Protein AF-0000000083108235 (afdb_homodimer)

Radius of gyration: 21.67 Å; Cα contacts (8 Å, |Δi|>4): 220; chains: 2; bounding box: 32×70×70 Å

Foldseek 3Di:
DCCLVDLLVVLLVLLAQLVCLVPVVLVVDDDPSNVVSPVSSVVSVVVSVVSLVVLVVQLQVLQVVLVHRDPVRLVVCVVVCVCPPVVVSNVSNVSSVVSNVSNVPNHHDPPPPPPPD/DCCLVDLLVVLLVLLAQLVCLVPVVLVVDDDPSNVVSPVSSVVSVVVSVVSLVVLVVQLQVLQVVLVHRDPVRLVVCVVVCVCPPVVVSNVSNVSSVVSNVSNPPNHHDPPPPPPPD

Sequence (234 aa):
MISAYGRPLAAELVAAVAEFLETDVRAATEGQVNFHARVAANALRIVERELLDESEEESRAALAGLGVADEEQLAAAIRAGDMDGRAAEVTACLRALVRRRLAVAHPGYDTPDYRTEMISAYGRPLAAELVAAVAEFLETDVRAATEGQVNFHARVAANALRIVERELLDESEEESRAALAGLGVADEEQLAAAIRAGDMDGRAAEVTACLRALVRRRLAVAHPGYDTPDYRTE

InterPro domains:
  IPR046252 Domain of unknown function DUF6285 [PF19802] (28-109)

Organism: NCBI:txid185642

pLDDT: mean 84.55, std 20.26, range [24.84, 98.69]

Secondary structure (DSSP, 8-state):
-GGGS-HHHHHHHHHHHHHHIIIIIHHH--HHHHHHHHHHHHHHHHHHHHHHHHHHHHHHHHHHHTT-SSHHHHHHHHHHTTTTT-HHHHHHHHHHHHHHHHHHH--S---------/-GGGS-HHHHHHHHHHHHHHIIIIIHHH--HHHHHHHHHHHHHHHHHHHHHHHHHHHHHHHHHHHTT-SSHHHHHHHHHHTTTTT-HHHHHHHHHHHHHHHHHHH--S---------

Solvent-accessible surface area (backbone atoms only — not comparable to full-atom values): 12568 Å² total; per-residue (Å²): 126,76,76,60,85,39,72,31,55,43,33,34,53,36,27,50,42,22,49,42,26,64,43,61,47,36,74,57,40,62,70,68,63,25,54,50,28,51,53,43,21,53,52,32,50,49,41,26,51,50,51,48,50,51,34,48,50,4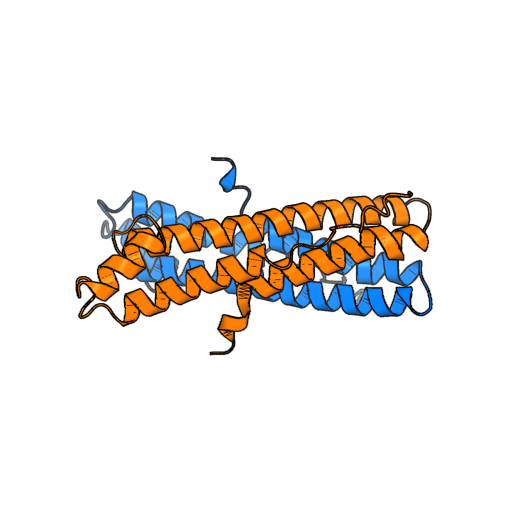9,28,51,50,37,35,48,74,72,73,30,89,45,72,68,50,44,53,50,34,52,73,70,48,74,47,68,93,38,59,71,60,50,51,52,29,51,52,34,44,50,40,30,51,52,37,64,70,51,62,66,66,91,69,76,76,75,74,78,122,126,79,70,70,80,38,69,35,52,41,35,36,52,36,28,51,40,22,50,41,26,64,43,61,46,35,75,57,40,61,68,68,64,25,52,50,29,50,53,43,20,51,53,32,50,50,41,27,52,49,50,47,51,49,34,48,50,49,28,51,50,37,35,47,74,72,74,30,89,45,71,67,50,44,53,50,34,51,73,71,49,72,46,67,92,38,59,70,60,51,51,52,29,52,50,33,44,50,42,31,52,53,36,61,70,52,63,68,65,89,69,76,76,76,72,76,121

Structure (mmCIF, N/CA/C/O backbone):
data_AF-0000000083108235-model_v1
#
loop_
_entity.id
_entity.type
_entity.pdbx_description
1 polymer 'Uncharacterized protein'
#
loop_
_atom_site.group_PDB
_atom_site.id
_atom_site.type_symbol
_atom_site.label_atom_id
_atom_site.label_alt_id
_atom_site.label_comp_id
_atom_site.label_asym_id
_atom_site.label_entity_id
_atom_site.label_seq_id
_atom_site.pdbx_PDB_ins_code
_atom_site.Cartn_x
_atom_site.Cartn_y
_atom_site.Cartn_z
_atom_site.occupancy
_atom_site.B_iso_or_equiv
_atom_site.auth_seq_id
_atom_site.auth_comp_id
_atom_site.auth_asym_id
_atom_site.auth_atom_id
_atom_site.pdbx_PDB_model_num
ATOM 1 N N . MET A 1 1 ? -15.867 8.414 -3.35 1 30.39 1 MET A N 1
ATOM 2 C CA . MET A 1 1 ? -16.375 7.832 -2.113 1 30.39 1 MET A CA 1
ATOM 3 C C . MET A 1 1 ? -15.883 6.402 -1.939 1 30.39 1 MET A C 1
ATOM 5 O O . MET A 1 1 ? -15.875 5.871 -0.827 1 30.39 1 MET A O 1
ATOM 9 N N . ILE A 1 2 ? -15.758 5.652 -3.043 1 37.66 2 ILE A N 1
ATOM 10 C CA . ILE A 1 2 ? -15.367 4.25 -3.062 1 37.66 2 ILE A CA 1
ATOM 11 C C . ILE A 1 2 ? -13.906 4.113 -2.658 1 37.66 2 ILE A C 1
ATOM 13 O O . ILE A 1 2 ? -13.297 3.059 -2.846 1 37.66 2 ILE A O 1
ATOM 17 N N . SER A 1 3 ? -13.328 5.215 -2.635 1 41.44 3 SER A N 1
ATOM 18 C CA . SER A 1 3 ? -11.914 5.309 -2.281 1 41.44 3 SER A CA 1
ATOM 19 C C . SER A 1 3 ? -11.602 4.496 -1.027 1 41.44 3 SER A C 1
ATOM 21 O O . SER A 1 3 ? -10.438 4.312 -0.674 1 41.44 3 SER A O 1
ATOM 23 N N . ALA A 1 4 ? -12.719 4.23 -0.327 1 38.59 4 ALA A N 1
ATOM 24 C CA . ALA A 1 4 ? -12.656 3.654 1.014 1 38.59 4 ALA A CA 1
ATOM 25 C C . ALA A 1 4 ? -12.172 2.207 0.964 1 38.59 4 A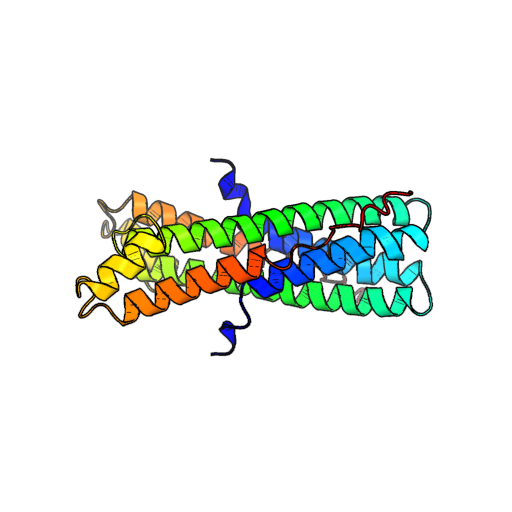LA A C 1
ATOM 27 O O . ALA A 1 4 ? -12.07 1.545 2 1 38.59 4 ALA A O 1
ATOM 28 N N . TYR A 1 5 ? -12.539 1.478 -0.049 1 47.94 5 TYR A N 1
ATOM 29 C CA . TYR A 1 5 ? -12.297 0.04 0.003 1 47.94 5 TYR A CA 1
ATOM 30 C C . TYR A 1 5 ? -10.805 -0.257 0.121 1 47.94 5 TYR A C 1
ATOM 32 O O . TYR A 1 5 ? -10.078 -0.229 -0.876 1 47.94 5 TYR A O 1
ATOM 40 N N . GLY A 1 6 ? -10.055 0.334 1.137 1 51.28 6 GLY A N 1
ATOM 41 C CA . GLY A 1 6 ? -8.953 0.872 1.915 1 51.28 6 GLY A CA 1
ATOM 42 C C . GLY A 1 6 ? -7.785 -0.092 2.047 1 51.28 6 GLY A C 1
ATOM 43 O O . GLY A 1 6 ? -7.84 -1.211 1.533 1 51.28 6 GLY A O 1
ATOM 44 N N . ARG A 1 7 ? -6.719 0.3 2.627 1 62.25 7 ARG A N 1
ATOM 45 C CA . ARG A 1 7 ? -5.41 -0.244 2.979 1 62.25 7 ARG A CA 1
ATOM 46 C C . ARG A 1 7 ? -5.543 -1.618 3.627 1 62.25 7 ARG A C 1
ATOM 48 O O . ARG A 1 7 ? -4.773 -2.531 3.322 1 62.25 7 ARG A O 1
ATOM 55 N N . PRO A 1 8 ? -6.59 -1.83 4.328 1 60.31 8 PRO A N 1
ATOM 56 C CA . PRO A 1 8 ? -6.691 -3.148 4.961 1 60.31 8 PRO A CA 1
ATOM 57 C C . PRO A 1 8 ? -6.965 -4.266 3.955 1 60.31 8 PRO A C 1
ATOM 59 O O . PRO A 1 8 ? -6.418 -5.363 4.086 1 60.31 8 PRO A O 1
ATOM 62 N N . LEU A 1 9 ? -7.617 -3.889 2.861 1 79.69 9 LEU A N 1
ATOM 63 C CA . LEU A 1 9 ? -7.949 -4.902 1.867 1 79.69 9 LEU A CA 1
ATOM 64 C C . LEU A 1 9 ? -6.73 -5.254 1.021 1 79.69 9 LEU A C 1
ATOM 66 O O . LEU A 1 9 ? -6.523 -6.422 0.683 1 79.69 9 LEU A O 1
ATOM 70 N N . ALA A 1 10 ? -5.906 -4.316 0.968 1 89.44 10 ALA A N 1
ATOM 71 C CA . ALA A 1 10 ? -4.723 -4.555 0.147 1 89.44 10 ALA A CA 1
ATOM 72 C C . ALA A 1 10 ? -3.783 -5.555 0.819 1 89.44 10 ALA A C 1
ATOM 74 O O . ALA A 1 10 ? -3.322 -6.504 0.185 1 89.44 10 ALA A O 1
ATOM 75 N N . ALA A 1 11 ? -3.547 -5.406 2.119 1 89.81 11 ALA A N 1
ATOM 76 C CA . ALA A 1 11 ? -2.668 -6.316 2.85 1 89.81 11 ALA A CA 1
ATOM 77 C C . ALA A 1 11 ? -3.236 -7.734 2.865 1 89.81 11 ALA A C 1
ATOM 79 O O . ALA A 1 11 ? -2.496 -8.711 2.723 1 89.81 11 ALA A O 1
ATOM 80 N N . GLU A 1 12 ? -4.5 -7.789 2.961 1 90.31 12 GLU A N 1
ATOM 81 C CA . GLU A 1 12 ? -5.168 -9.086 2.982 1 90.31 12 GLU A CA 1
ATOM 82 C C . GLU A 1 12 ? -5.047 -9.797 1.636 1 90.31 12 GLU A C 1
ATOM 84 O O . GLU A 1 12 ? -4.777 -10.992 1.581 1 90.31 12 GLU A O 1
ATOM 89 N N . LEU A 1 13 ? -5.266 -9.055 0.617 1 94.25 13 LEU A N 1
ATOM 90 C CA . LEU A 1 13 ? -5.168 -9.617 -0.725 1 94.25 13 LEU A CA 1
ATOM 91 C C . LEU A 1 13 ? -3.744 -10.078 -1.021 1 94.25 13 LEU A C 1
ATOM 93 O O . LEU A 1 13 ? -3.539 -11.164 -1.571 1 94.25 13 LEU A O 1
ATOM 97 N N . VAL A 1 14 ? -2.807 -9.281 -0.574 1 96.19 14 VAL A N 1
ATOM 98 C CA . VAL A 1 14 ? -1.399 -9.609 -0.778 1 96.19 14 VAL A CA 1
ATOM 99 C C . VAL A 1 14 ? -1.046 -10.875 -0.004 1 96.19 14 VAL A C 1
ATOM 101 O O . VAL A 1 14 ? -0.389 -11.773 -0.537 1 96.19 14 VAL A O 1
ATOM 104 N N . ALA A 1 15 ? -1.543 -10.969 1.171 1 94.38 15 ALA A N 1
ATOM 105 C CA . ALA A 1 15 ? -1.287 -12.141 2.006 1 94.38 15 ALA A CA 1
ATOM 106 C C . ALA A 1 15 ? -1.896 -13.398 1.389 1 94.38 15 ALA A C 1
ATOM 108 O O . ALA A 1 15 ? -1.27 -14.461 1.38 1 94.38 15 ALA A O 1
ATOM 109 N N . ALA A 1 16 ? -3.045 -13.234 0.896 1 96.19 16 ALA A N 1
ATOM 110 C CA . ALA A 1 16 ? -3.729 -14.367 0.271 1 96.19 16 ALA A CA 1
ATOM 111 C C . ALA A 1 16 ? -2.957 -14.867 -0.946 1 96.19 16 ALA A C 1
ATOM 113 O O . ALA A 1 16 ? -2.809 -16.078 -1.141 1 96.19 16 ALA A O 1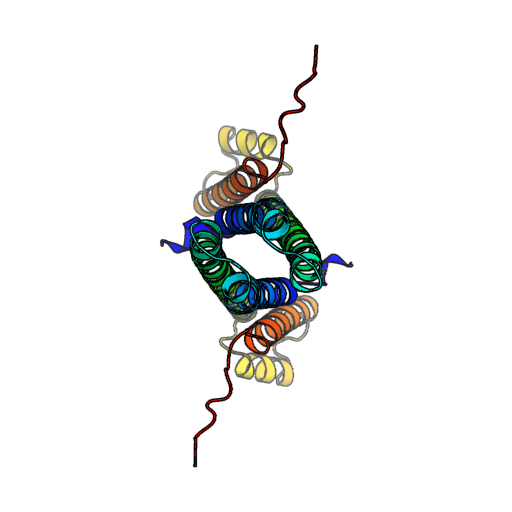
ATOM 114 N N . VAL A 1 17 ? -2.424 -13.992 -1.73 1 98.19 17 VAL A N 1
ATOM 115 C CA . VAL A 1 17 ? -1.684 -14.383 -2.926 1 98.19 17 VAL A CA 1
ATOM 116 C C . VAL A 1 17 ? -0.343 -14.992 -2.529 1 98.19 17 VAL A C 1
ATOM 118 O O . VAL A 1 17 ? 0.111 -15.961 -3.146 1 98.19 17 VAL A O 1
ATOM 121 N N . ALA A 1 18 ? 0.256 -14.438 -1.504 1 97.62 18 ALA A N 1
ATOM 122 C CA . ALA A 1 18 ? 1.497 -15.031 -1.013 1 97.62 18 ALA A CA 1
ATOM 123 C C . ALA A 1 18 ? 1.28 -16.484 -0.58 1 97.62 18 ALA A C 1
ATOM 125 O O . ALA A 1 18 ? 2.068 -17.359 -0.926 1 97.62 18 ALA A O 1
ATOM 126 N N . GLU A 1 19 ? 0.203 -16.719 0.083 1 97.44 19 GLU A N 1
ATOM 127 C CA . GLU A 1 19 ? -0.123 -18.062 0.529 1 97.44 19 GLU A CA 1
ATOM 128 C C . GLU A 1 19 ? -0.376 -19 -0.656 1 97.44 19 GLU A C 1
ATOM 130 O O . GLU A 1 19 ? 0.096 -20.125 -0.672 1 97.44 19 GLU A O 1
ATOM 135 N N . PHE A 1 20 ? -1.082 -18.5 -1.631 1 98.5 20 PHE A N 1
ATOM 136 C CA . PHE A 1 20 ? -1.354 -19.25 -2.85 1 98.5 20 PHE A CA 1
ATOM 137 C C . PHE A 1 20 ? -0.056 -19.656 -3.539 1 98.5 20 PHE A C 1
ATOM 139 O O . PHE A 1 20 ? 0.087 -20.781 -3.992 1 98.5 20 PHE A O 1
ATOM 146 N N . LEU A 1 21 ? 0.901 -18.75 -3.6 1 98.69 21 LEU A N 1
ATOM 147 C CA . LEU A 1 21 ? 2.197 -19.016 -4.211 1 98.69 21 LEU A CA 1
ATOM 148 C C . LEU A 1 21 ? 2.973 -20.047 -3.408 1 98.69 21 LEU A C 1
ATOM 150 O O . LEU A 1 21 ? 3.562 -20.969 -3.979 1 98.69 21 LEU A O 1
ATOM 154 N N . GLU A 1 22 ? 2.854 -19.969 -2.1 1 97.88 22 GLU A N 1
ATOM 155 C CA . GLU A 1 22 ? 3.627 -20.812 -1.192 1 97.88 22 GLU A CA 1
ATOM 156 C C . GLU A 1 22 ? 3.086 -22.25 -1.169 1 97.88 22 GLU A C 1
ATOM 158 O O . GLU A 1 22 ? 3.826 -23.188 -0.891 1 97.88 22 GLU A O 1
ATOM 163 N N . THR A 1 23 ? 1.824 -22.344 -1.437 1 97.56 23 THR A N 1
ATOM 164 C CA . THR A 1 23 ? 1.188 -23.641 -1.281 1 97.56 23 THR A CA 1
ATOM 165 C C . THR A 1 23 ? 0.802 -24.219 -2.639 1 97.56 23 THR A C 1
ATOM 167 O O . THR A 1 23 ? 1.607 -24.891 -3.285 1 97.56 23 THR A O 1
ATOM 170 N N . ASP A 1 24 ? -0.198 -23.672 -3.283 1 97.94 24 ASP A N 1
ATOM 171 C CA . ASP A 1 24 ? -0.793 -24.25 -4.477 1 97.94 24 ASP A CA 1
ATOM 172 C C . ASP A 1 24 ? 0.171 -24.188 -5.66 1 97.94 24 ASP A C 1
ATOM 174 O O . ASP A 1 24 ? 0.346 -25.172 -6.379 1 97.94 24 ASP A O 1
ATOM 178 N N . VAL A 1 25 ? 0.831 -23.078 -5.863 1 98.44 25 VAL A N 1
ATOM 179 C CA . VAL A 1 25 ? 1.701 -22.922 -7.023 1 98.44 25 VAL A CA 1
ATOM 180 C C . VAL A 1 25 ? 2.959 -23.766 -6.848 1 98.44 25 VAL A C 1
ATOM 182 O O . VAL A 1 25 ? 3.389 -24.453 -7.773 1 98.44 25 VAL A O 1
ATOM 185 N N . ARG A 1 26 ? 3.51 -23.672 -5.645 1 97.94 26 ARG A N 1
ATOM 186 C CA . ARG A 1 26 ? 4.734 -24.438 -5.43 1 97.94 26 ARG A CA 1
ATOM 187 C C . ARG A 1 26 ? 4.465 -25.938 -5.52 1 97.94 26 ARG A C 1
ATOM 189 O O . ARG A 1 26 ? 5.305 -26.703 -6.008 1 97.94 26 ARG A O 1
ATOM 196 N N . ALA A 1 27 ? 3.293 -26.422 -5.094 1 98 27 ALA A N 1
ATOM 197 C CA . ALA A 1 27 ? 2.926 -27.828 -5.188 1 98 27 ALA A CA 1
ATOM 198 C C . ALA A 1 27 ? 2.727 -28.25 -6.641 1 98 27 ALA A C 1
ATOM 200 O O . ALA A 1 27 ? 2.945 -29.406 -6.996 1 98 27 ALA A O 1
ATOM 201 N N . ALA A 1 28 ? 2.432 -27.312 -7.484 1 97.81 28 ALA A N 1
ATOM 202 C CA . ALA A 1 28 ? 2.021 -27.625 -8.852 1 97.81 28 ALA A CA 1
ATOM 203 C C . ALA A 1 28 ? 3.15 -27.344 -9.844 1 97.81 28 ALA A C 1
ATOM 205 O O . ALA A 1 28 ? 2.975 -27.5 -11.055 1 97.81 28 ALA A O 1
ATOM 206 N N . THR A 1 29 ? 4.258 -26.891 -9.391 1 97.75 29 THR A N 1
ATOM 207 C CA . THR A 1 29 ? 5.34 -26.516 -10.297 1 97.75 29 THR A CA 1
ATOM 208 C C . THR A 1 29 ? 6.668 -27.109 -9.828 1 97.75 29 THR A C 1
ATOM 210 O O . THR A 1 29 ? 6.77 -27.609 -8.703 1 97.75 29 THR A O 1
ATOM 213 N N . GLU A 1 30 ? 7.66 -27.172 -10.742 1 96.56 30 GLU A N 1
ATOM 214 C CA . GLU A 1 30 ? 9.023 -27.609 -10.445 1 96.56 30 GLU A CA 1
ATOM 215 C C . GLU A 1 30 ? 10.055 -26.703 -11.102 1 96.56 30 GLU A C 1
ATOM 217 O O . GLU A 1 30 ? 9.695 -25.781 -11.844 1 96.56 30 GLU A O 1
ATOM 222 N N . GLY A 1 31 ? 11.344 -26.875 -10.719 1 97.06 31 GLY A N 1
ATOM 223 C CA . GLY A 1 31 ? 12.422 -26.156 -11.383 1 97.06 31 GLY A CA 1
ATOM 224 C C . GLY A 1 31 ? 12.367 -24.656 -11.156 1 97.06 31 GLY A C 1
ATOM 225 O O . GLY A 1 31 ? 12.148 -24.188 -10.039 1 97.06 31 GLY A O 1
ATOM 226 N N . GLN A 1 32 ? 12.633 -23.938 -12.211 1 97.12 32 GLN A N 1
ATOM 227 C CA . GLN A 1 32 ? 12.805 -22.484 -12.141 1 97.12 32 GLN A CA 1
ATOM 228 C C . GLN A 1 32 ? 11.508 -21.797 -11.703 1 97.12 32 GLN A C 1
ATOM 230 O O . GLN A 1 32 ? 11.531 -20.859 -10.914 1 97.12 32 GLN A O 1
ATOM 235 N N . VAL A 1 33 ? 10.422 -22.281 -12.242 1 97.88 33 VAL A N 1
ATOM 236 C CA . VAL A 1 33 ? 9.141 -21.656 -11.922 1 97.88 33 VAL A CA 1
ATOM 237 C C . VAL A 1 33 ? 8.836 -21.844 -10.438 1 97.88 33 VAL A C 1
ATOM 239 O O . VAL A 1 33 ? 8.32 -20.922 -9.781 1 97.88 33 VAL A O 1
ATOM 242 N N . ASN A 1 34 ? 9.18 -22.969 -9.883 1 98.12 34 ASN A N 1
ATOM 243 C CA . ASN A 1 34 ? 8.977 -23.25 -8.461 1 98.12 34 ASN A CA 1
ATOM 244 C C . ASN A 1 34 ? 9.828 -22.328 -7.586 1 98.12 34 ASN A C 1
ATOM 246 O O . ASN A 1 34 ? 9.344 -21.797 -6.586 1 98.12 34 ASN A O 1
ATOM 250 N N . PHE A 1 35 ? 11.086 -22.172 -8.039 1 98 35 PHE A N 1
ATOM 251 C CA . PHE A 1 35 ? 11.977 -21.281 -7.316 1 98 35 PHE A CA 1
ATOM 252 C C . PHE A 1 35 ? 11.453 -19.844 -7.348 1 98 35 PHE A C 1
ATOM 254 O O . PHE A 1 35 ? 11.422 -19.172 -6.316 1 98 35 PHE A O 1
ATOM 261 N N . HIS A 1 36 ? 11.016 -19.359 -8.547 1 98.12 36 HIS A N 1
ATOM 262 C CA . HIS A 1 36 ? 10.516 -18 -8.688 1 98.12 36 HIS A CA 1
ATOM 263 C C . HIS A 1 36 ? 9.234 -17.797 -7.887 1 98.12 36 HIS A C 1
ATOM 265 O O . HIS A 1 36 ? 8.977 -16.688 -7.391 1 98.12 36 HIS A O 1
ATOM 271 N N . ALA A 1 37 ? 8.438 -18.844 -7.68 1 98.44 37 ALA A N 1
ATOM 272 C CA . ALA A 1 37 ? 7.238 -18.75 -6.848 1 98.44 37 ALA A CA 1
ATOM 273 C C . ALA A 1 37 ? 7.598 -18.422 -5.398 1 98.44 37 ALA A C 1
ATOM 275 O O . ALA A 1 37 ? 6.914 -17.641 -4.746 1 98.44 37 ALA A O 1
ATOM 276 N N . ARG A 1 38 ? 8.68 -19.047 -4.938 1 97.69 38 ARG A N 1
ATOM 277 C CA . ARG A 1 38 ? 9.148 -18.75 -3.586 1 97.69 38 ARG A CA 1
ATOM 278 C C . ARG A 1 38 ? 9.617 -17.312 -3.461 1 97.69 38 ARG A C 1
ATOM 280 O O . ARG A 1 38 ? 9.297 -16.625 -2.482 1 97.69 38 ARG A O 1
ATOM 287 N N . VAL A 1 39 ? 10.359 -16.859 -4.391 1 98.19 39 VAL A N 1
ATOM 288 C CA . VAL A 1 39 ? 10.852 -15.484 -4.398 1 98.19 39 VAL A CA 1
ATOM 289 C C . VAL A 1 39 ? 9.68 -14.5 -4.43 1 98.19 39 VAL A C 1
ATOM 291 O O . VAL A 1 39 ? 9.664 -13.523 -3.684 1 98.19 39 VAL A O 1
ATOM 294 N N . ALA A 1 40 ? 8.695 -14.828 -5.277 1 98.5 40 ALA A N 1
ATOM 295 C CA . ALA A 1 40 ? 7.512 -13.984 -5.418 1 98.5 40 ALA A CA 1
ATOM 296 C C . ALA A 1 40 ? 6.727 -13.922 -4.113 1 98.5 40 ALA A C 1
ATOM 298 O O . ALA A 1 40 ? 6.293 -12.852 -3.689 1 98.5 40 ALA A O 1
ATOM 299 N N . ALA A 1 41 ? 6.574 -15.047 -3.479 1 98.06 41 ALA A N 1
ATOM 300 C CA . ALA A 1 41 ? 5.871 -15.094 -2.199 1 98.06 41 ALA A CA 1
ATOM 301 C C . ALA A 1 41 ? 6.582 -14.242 -1.152 1 98.06 41 ALA A C 1
ATOM 303 O O . ALA A 1 41 ? 5.945 -13.492 -0.414 1 98.06 41 ALA A O 1
ATOM 304 N N . ASN A 1 42 ? 7.898 -14.367 -1.152 1 97.38 42 ASN A N 1
ATOM 305 C CA . ASN A 1 42 ? 8.688 -13.586 -0.206 1 97.38 42 ASN A CA 1
ATOM 306 C C . ASN A 1 42 ? 8.555 -12.094 -0.456 1 97.38 42 ASN A C 1
ATOM 308 O O . ASN A 1 42 ? 8.445 -11.305 0.489 1 97.38 42 ASN A O 1
ATOM 312 N N . ALA A 1 43 ? 8.578 -11.727 -1.695 1 97 43 ALA A N 1
ATOM 313 C CA . ALA A 1 43 ? 8.383 -10.32 -2.051 1 97 43 ALA A CA 1
ATOM 314 C C . ALA A 1 43 ? 7.027 -9.812 -1.558 1 97 43 ALA A C 1
ATOM 316 O O . ALA A 1 43 ? 6.934 -8.711 -1.017 1 97 43 ALA A O 1
ATOM 317 N N . LEU A 1 44 ? 6.031 -10.625 -1.694 1 97.38 44 LEU A N 1
ATOM 318 C CA . LEU A 1 44 ? 4.695 -10.227 -1.272 1 97.38 44 LEU A CA 1
ATOM 319 C C . LEU A 1 44 ? 4.605 -10.141 0.247 1 97.38 44 LEU A C 1
ATOM 321 O O . LEU A 1 44 ? 3.889 -9.297 0.787 1 97.38 44 LEU A O 1
ATOM 325 N N . ARG A 1 45 ? 5.398 -10.945 0.948 1 95.25 45 ARG A N 1
ATOM 326 C CA . ARG A 1 45 ? 5.41 -10.875 2.404 1 95.25 45 ARG A CA 1
ATOM 327 C C . ARG A 1 45 ? 6.059 -9.578 2.881 1 95.25 45 ARG A C 1
ATOM 329 O O . ARG A 1 45 ? 5.629 -8.992 3.877 1 95.25 45 ARG A O 1
ATOM 336 N N . ILE A 1 46 ? 6.973 -9.125 2.162 1 94 46 ILE A N 1
ATOM 337 C CA . ILE A 1 46 ? 7.59 -7.836 2.457 1 94 46 ILE A CA 1
ATOM 338 C C . ILE A 1 46 ? 6.57 -6.715 2.266 1 94 46 ILE A C 1
ATOM 340 O O . ILE A 1 46 ? 6.418 -5.852 3.131 1 94 46 ILE A O 1
ATOM 344 N N . VAL A 1 47 ? 5.883 -6.785 1.156 1 93.56 47 VAL A N 1
ATOM 345 C CA . VAL A 1 47 ? 4.883 -5.762 0.859 1 93.56 47 VAL A CA 1
ATOM 346 C C . VAL A 1 47 ? 3.783 -5.793 1.919 1 93.56 47 VAL A C 1
ATOM 348 O O . VAL A 1 47 ? 3.33 -4.746 2.381 1 93.56 47 VAL A O 1
ATOM 351 N N . GLU A 1 48 ? 3.391 -6.941 2.283 1 92.5 48 GLU A N 1
ATOM 352 C CA . GLU A 1 48 ? 2.389 -7.094 3.336 1 92.5 48 GLU A CA 1
ATOM 353 C C . GLU A 1 48 ? 2.826 -6.395 4.621 1 92.5 48 GLU A C 1
ATOM 355 O O . GLU A 1 48 ? 2.055 -5.641 5.219 1 92.5 48 GLU A O 1
ATOM 360 N N . ARG A 1 49 ? 4.043 -6.691 5.016 1 90.69 49 ARG A N 1
ATOM 361 C CA . ARG A 1 49 ? 4.586 -6.082 6.227 1 90.69 49 ARG A CA 1
ATOM 362 C C . ARG A 1 49 ? 4.617 -4.562 6.109 1 90.69 49 ARG A C 1
ATOM 364 O O . ARG A 1 49 ? 4.281 -3.855 7.062 1 90.69 49 ARG A O 1
ATOM 371 N N . GLU A 1 50 ? 4.98 -4.117 4.969 1 88.5 50 GLU A N 1
ATOM 372 C CA . GLU A 1 50 ? 5.035 -2.672 4.754 1 88.5 50 GLU A CA 1
ATOM 373 C C . GLU A 1 50 ? 3.645 -2.049 4.859 1 88.5 50 GLU A C 1
ATOM 375 O O . GLU A 1 50 ? 3.477 -0.996 5.477 1 88.5 50 GLU A O 1
ATOM 380 N N . LEU A 1 51 ? 2.672 -2.623 4.266 1 88.62 51 LEU A N 1
ATOM 381 C CA . LEU A 1 51 ? 1.304 -2.115 4.297 1 88.62 51 LEU A CA 1
ATOM 382 C C . LEU A 1 51 ? 0.763 -2.092 5.723 1 88.62 51 LEU A C 1
ATOM 384 O O . LEU A 1 51 ? 0.076 -1.146 6.113 1 88.62 51 LEU A O 1
ATOM 388 N N . LEU A 1 52 ? 1.142 -3.098 6.469 1 87.56 52 LEU A N 1
ATOM 389 C CA . LEU A 1 52 ? 0.704 -3.168 7.859 1 87.56 52 LEU A CA 1
ATOM 390 C C . LEU A 1 52 ? 1.386 -2.09 8.695 1 87.56 52 LEU A C 1
ATOM 392 O O . LEU A 1 52 ? 0.742 -1.443 9.523 1 87.56 52 LEU A O 1
ATOM 396 N N . ASP A 1 53 ? 2.635 -1.93 8.484 1 88.12 53 ASP A N 1
ATOM 397 C CA . ASP A 1 53 ? 3.391 -0.901 9.195 1 88.12 53 ASP A CA 1
ATOM 398 C C . ASP A 1 53 ? 2.844 0.491 8.883 1 88.12 53 ASP A C 1
ATOM 400 O O . ASP A 1 53 ? 2.74 1.335 9.781 1 88.12 53 ASP A O 1
ATOM 404 N N . GLU A 1 54 ? 2.508 0.702 7.633 1 85 54 GLU A N 1
ATOM 405 C CA . GLU A 1 54 ? 1.959 1.996 7.238 1 85 54 GLU A CA 1
ATOM 406 C C . GLU A 1 54 ? 0.636 2.273 7.945 1 85 54 GLU A C 1
ATOM 408 O O . GLU A 1 54 ? 0.378 3.4 8.375 1 85 54 GLU A O 1
ATOM 413 N N . SER A 1 55 ? -0.161 1.255 8.016 1 85.5 55 SER A N 1
ATOM 414 C CA . SER A 1 55 ? -1.429 1.402 8.719 1 85.5 55 SER A CA 1
ATOM 415 C C . SER A 1 55 ? -1.207 1.751 10.188 1 85.5 55 SER A C 1
ATOM 417 O O . SER A 1 55 ? -1.938 2.564 10.758 1 85.5 55 SER A O 1
ATOM 419 N N . GLU A 1 56 ? -0.23 1.223 10.766 1 87.62 56 GLU A N 1
ATOM 420 C CA . GLU A 1 56 ? 0.109 1.511 12.156 1 87.62 56 GLU A CA 1
ATOM 421 C C . GLU A 1 56 ? 0.576 2.953 12.32 1 87.62 56 GLU A C 1
ATOM 423 O O . GLU A 1 56 ? 0.159 3.643 13.25 1 87.62 56 GLU A O 1
ATOM 428 N N . GLU A 1 57 ? 1.385 3.35 11.438 1 87.12 57 GLU A N 1
ATOM 429 C CA . GLU A 1 57 ? 1.89 4.719 11.492 1 87.12 57 GLU A CA 1
ATOM 430 C C . GLU A 1 57 ? 0.76 5.73 11.328 1 87.12 57 GLU A C 1
ATOM 432 O O . GLU A 1 57 ? 0.716 6.738 12.031 1 87.12 57 GLU A O 1
ATOM 437 N N . GLU A 1 58 ? -0.089 5.426 10.453 1 86.25 58 GLU A N 1
ATOM 438 C CA . GLU A 1 58 ? -1.223 6.312 10.211 1 86.25 58 GLU A CA 1
ATOM 439 C C . GLU A 1 58 ? -2.1 6.438 11.453 1 86.25 58 GLU A C 1
ATOM 441 O O . GLU A 1 58 ? -2.543 7.535 11.805 1 86.25 58 GLU A O 1
ATOM 446 N N . SER A 1 59 ? -2.363 5.348 12.039 1 91 59 SER A N 1
ATOM 447 C CA . SER A 1 59 ? -3.197 5.363 13.234 1 91 59 SER A CA 1
ATOM 448 C C . SER A 1 59 ? -2.521 6.121 14.375 1 91 59 SER A C 1
ATOM 450 O O . SER A 1 59 ? -3.168 6.898 15.078 1 91 59 SER A O 1
ATOM 452 N N . ARG A 1 60 ? -1.242 6.023 14.516 1 92.5 60 ARG A N 1
ATOM 453 C CA . ARG A 1 60 ? -0.485 6.742 15.539 1 92.5 60 ARG A CA 1
ATOM 454 C C . ARG A 1 60 ? -0.503 8.242 15.273 1 92.5 60 ARG A C 1
ATOM 456 O O . ARG A 1 60 ? -0.68 9.039 16.203 1 92.5 60 ARG A O 1
ATOM 463 N N . ALA A 1 61 ? -0.358 8.547 14.078 1 90.69 61 ALA A N 1
ATOM 464 C CA . ALA A 1 61 ? -0.368 9.961 13.703 1 90.69 61 ALA A CA 1
ATOM 465 C C . ALA A 1 61 ? -1.732 10.586 13.969 1 90.69 61 ALA A C 1
ATOM 467 O O . ALA A 1 61 ? -1.819 11.742 14.406 1 90.69 61 ALA A O 1
ATOM 468 N N . ALA A 1 62 ? -2.758 9.828 13.695 1 92.19 62 ALA A N 1
ATOM 469 C CA . ALA A 1 62 ? -4.117 10.32 13.914 1 92.19 62 ALA A CA 1
ATOM 470 C C . ALA A 1 62 ? -4.367 10.594 15.391 1 92.19 62 ALA A C 1
ATOM 472 O O . ALA A 1 62 ? -4.938 11.625 15.75 1 92.19 62 ALA A O 1
ATOM 473 N N . LEU A 1 63 ? -3.906 9.742 16.234 1 95.12 63 LEU A N 1
ATOM 474 C CA . LEU A 1 63 ? -4.035 9.93 17.672 1 95.12 63 LEU A CA 1
ATOM 475 C C . LEU A 1 63 ? -3.234 11.141 18.141 1 95.12 63 LEU A C 1
ATOM 477 O O . LEU A 1 63 ? -3.748 11.992 18.875 1 95.12 63 LEU A O 1
ATOM 481 N N . ALA A 1 64 ? -2.037 11.258 17.641 1 94.38 64 ALA A N 1
ATOM 482 C CA . ALA A 1 64 ? -1.167 12.375 18 1 94.38 64 ALA A CA 1
ATOM 483 C C . ALA A 1 64 ? -1.777 13.711 17.578 1 94.38 64 ALA A C 1
ATOM 485 O O . ALA A 1 64 ? -1.662 14.703 18.297 1 94.38 64 ALA A O 1
ATOM 486 N N . GLY A 1 65 ? -2.412 13.695 16.469 1 93.38 65 GLY A N 1
ATOM 487 C CA . GLY A 1 65 ? -3.07 14.891 15.969 1 93.38 65 GLY A CA 1
ATOM 488 C C . GLY A 1 65 ? -4.168 15.398 16.875 1 93.38 65 GLY A C 1
ATOM 489 O O . GLY A 1 65 ? -4.492 16.578 16.875 1 93.38 65 GLY A O 1
ATOM 490 N N . LEU A 1 66 ? -4.664 14.508 17.672 1 95.56 66 LEU A N 1
ATOM 491 C CA . LEU A 1 66 ? -5.723 14.867 18.609 1 95.56 66 LEU A CA 1
ATOM 492 C C . LEU A 1 66 ? -5.156 15.117 20 1 95.56 66 LEU A C 1
ATOM 494 O O . LEU A 1 66 ? -5.898 15.438 20.922 1 95.56 66 LEU A O 1
ATOM 498 N N . GLY A 1 67 ? -3.871 14.938 20.078 1 96.19 67 GLY A N 1
ATOM 499 C CA . GLY A 1 67 ? -3.197 15.211 21.344 1 96.19 67 GLY A CA 1
ATOM 500 C C . GLY A 1 67 ? -3.316 14.07 22.328 1 96.19 67 GLY A C 1
ATOM 501 O O . GLY A 1 67 ? -3.227 14.281 23.547 1 96.19 67 GLY A O 1
ATOM 502 N N . VAL A 1 68 ? -3.627 12.898 21.828 1 96.62 68 VAL A N 1
ATOM 503 C CA . VAL A 1 68 ? -3.76 11.758 22.734 1 96.62 68 VAL A CA 1
ATOM 504 C C . VAL A 1 68 ? -2.76 10.672 22.344 1 96.62 68 VAL A C 1
ATOM 506 O O . VAL A 1 68 ? -2.338 10.594 21.188 1 96.62 68 VAL A O 1
ATOM 509 N N . ALA A 1 69 ? -2.469 9.766 23.344 1 94.75 69 ALA A N 1
ATOM 510 C CA . ALA A 1 69 ? -1.41 8.781 23.141 1 94.75 69 ALA A CA 1
ATOM 511 C C . ALA A 1 69 ? -1.979 7.465 22.625 1 94.75 69 ALA A C 1
ATOM 513 O O . ALA A 1 69 ? -1.277 6.695 21.953 1 94.75 69 ALA A O 1
ATOM 514 N N . ASP A 1 70 ? -3.168 7.137 23.047 1 94.94 70 ASP A N 1
ATOM 515 C CA . ASP A 1 70 ? -3.744 5.852 22.672 1 94.94 70 ASP A CA 1
ATOM 516 C C . ASP A 1 70 ? -5.27 5.914 22.656 1 94.94 70 ASP A C 1
ATOM 518 O O . ASP A 1 70 ? -5.855 6.969 22.906 1 94.94 70 ASP A O 1
ATOM 522 N N . GLU A 1 71 ? -5.871 4.801 22.266 1 95 71 GLU A N 1
ATOM 523 C CA . GLU A 1 71 ? -7.32 4.727 22.109 1 95 71 GLU A CA 1
ATOM 524 C C . GLU A 1 71 ? -8.031 4.957 23.438 1 95 71 GLU A C 1
ATOM 526 O O . GLU A 1 71 ? -9.109 5.559 23.484 1 95 71 GLU A O 1
ATOM 531 N N . GLU A 1 72 ? -7.402 4.543 24.453 1 96 72 GLU A N 1
ATOM 532 C CA . GLU A 1 72 ? -7.984 4.738 25.781 1 96 72 GLU A CA 1
ATOM 533 C C . GLU A 1 72 ? -8.062 6.223 26.141 1 96 72 GLU A C 1
ATOM 535 O O . GLU A 1 72 ? -9.094 6.695 26.609 1 96 72 GLU A O 1
ATOM 540 N N . GLN A 1 73 ? -7.035 6.883 25.891 1 96.94 73 GLN A N 1
ATOM 541 C CA . GLN A 1 73 ? -7.027 8.312 26.156 1 96.94 73 GLN A CA 1
ATOM 542 C C . GLN A 1 73 ? -8.008 9.047 25.234 1 96.94 73 GLN A C 1
ATOM 544 O O . GLN A 1 73 ? -8.648 10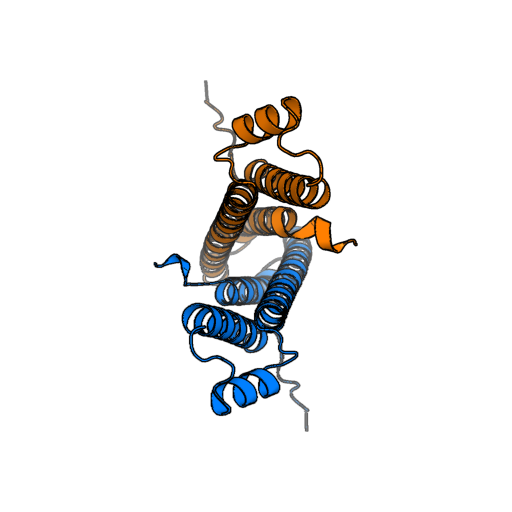.016 25.656 1 96.94 73 GLN A O 1
ATOM 549 N N . LEU A 1 74 ? -8.133 8.594 24.047 1 97 74 LEU A N 1
ATOM 550 C CA . LEU A 1 74 ? -9.102 9.203 23.141 1 97 74 LEU A CA 1
ATOM 551 C C . LEU A 1 74 ? -10.523 9.047 23.688 1 97 74 LEU A C 1
ATOM 553 O O . LEU A 1 74 ? -11.273 10.016 23.75 1 97 74 LEU A O 1
ATOM 557 N N . ALA A 1 75 ? -10.828 7.902 24.094 1 96.06 75 ALA A N 1
ATOM 558 C CA . ALA A 1 75 ? -12.156 7.629 24.641 1 96.06 75 ALA A CA 1
ATOM 559 C C . ALA A 1 75 ? -12.438 8.484 25.875 1 96.06 75 ALA A C 1
ATOM 561 O O . ALA A 1 75 ? -13.523 9.039 26.016 1 96.06 75 ALA A O 1
ATOM 562 N N . ALA A 1 76 ? -11.438 8.602 26.703 1 97.12 76 ALA A N 1
ATOM 563 C CA . ALA A 1 76 ? -11.586 9.406 27.906 1 97.12 76 ALA A CA 1
ATOM 564 C C . ALA A 1 76 ? -11.82 10.875 27.562 1 97.12 76 ALA A C 1
ATOM 566 O O . ALA A 1 76 ? -12.672 11.531 28.172 1 97.12 76 ALA A O 1
ATOM 567 N N . ALA A 1 77 ? -11.086 11.32 26.641 1 96.88 77 ALA A N 1
ATOM 568 C CA . ALA A 1 77 ? -11.211 12.711 26.219 1 96.88 77 ALA A CA 1
ATOM 569 C C . ALA A 1 77 ? -12.586 12.984 25.625 1 96.88 77 ALA A C 1
ATOM 571 O O . ALA A 1 77 ? -13.18 14.039 25.859 1 96.88 77 ALA A O 1
ATOM 572 N N . ILE A 1 78 ? -13.031 12.055 24.844 1 95.62 78 ILE A N 1
ATOM 573 C CA . ILE A 1 78 ? -14.367 12.211 24.266 1 95.62 78 ILE A CA 1
ATOM 574 C C . ILE A 1 78 ? -15.414 12.25 25.359 1 95.62 78 ILE A C 1
ATOM 576 O O . ILE A 1 78 ? -16.281 13.125 25.375 1 95.62 78 ILE A O 1
ATOM 580 N N . ARG A 1 79 ? -15.25 11.391 26.297 1 96.25 79 ARG A N 1
ATOM 581 C CA . ARG A 1 79 ? -16.203 11.312 27.406 1 96.25 79 ARG A CA 1
ATOM 582 C C . ARG A 1 79 ? -16.172 12.578 28.25 1 96.25 79 ARG A C 1
ATOM 584 O O . ARG A 1 79 ? -17.203 13.031 28.734 1 96.25 79 ARG A O 1
ATOM 591 N N . ALA A 1 80 ? -15.055 13.195 28.391 1 97.12 80 ALA A N 1
ATOM 592 C CA . ALA A 1 80 ? -14.867 14.391 29.203 1 97.12 80 ALA A CA 1
ATOM 593 C C . ALA A 1 80 ? -15.312 15.641 28.453 1 97.12 80 ALA A C 1
ATOM 595 O O . ALA A 1 80 ? -15.375 16.734 29.016 1 97.12 80 ALA A O 1
ATOM 596 N N . GLY A 1 81 ? -15.57 15.477 27.203 1 96.81 81 GLY A N 1
ATOM 597 C CA . GLY A 1 81 ? -15.992 16.609 26.406 1 96.81 81 GLY A CA 1
ATOM 598 C C . GLY A 1 81 ? -14.836 17.422 25.844 1 96.81 81 GLY A C 1
ATOM 599 O O . GLY A 1 81 ? -15.039 18.484 25.266 1 96.81 81 GLY A O 1
ATOM 600 N N . ASP A 1 82 ? -13.609 16.891 26 1 95.88 82 ASP A N 1
ATOM 601 C CA . ASP A 1 82 ? -12.414 17.594 25.562 1 95.88 82 ASP A CA 1
ATOM 602 C C . ASP A 1 82 ? -12.328 17.656 24.031 1 95.88 82 ASP A C 1
ATOM 604 O O . ASP A 1 82 ? -11.562 18.438 23.484 1 95.88 82 ASP A O 1
ATOM 608 N N . MET A 1 83 ? -13.141 16.844 23.375 1 95.88 83 MET A N 1
ATOM 609 C CA . MET A 1 83 ? -13.094 16.766 21.922 1 95.88 83 MET A CA 1
ATOM 610 C C . MET A 1 83 ? -14.305 17.453 21.297 1 95.88 83 MET A C 1
ATOM 612 O O . MET A 1 83 ? -14.516 17.359 20.094 1 95.88 83 MET A O 1
ATOM 616 N N . ASP A 1 84 ? -14.945 18.234 22.188 1 92.69 84 ASP A N 1
ATOM 617 C CA . ASP A 1 84 ? -16.109 18.938 21.656 1 92.69 84 ASP A CA 1
ATOM 618 C C . ASP A 1 84 ? -15.703 19.953 20.594 1 92.69 84 ASP A C 1
ATOM 620 O O . ASP A 1 84 ? -14.719 20.688 20.75 1 92.69 84 ASP A O 1
ATOM 624 N N . GLY A 1 85 ? -16.266 19.969 19.422 1 94.81 85 GLY A N 1
ATOM 625 C CA . GLY A 1 85 ? -15.953 20.891 18.328 1 94.81 85 GLY A CA 1
ATOM 626 C C . GLY A 1 85 ? -14.961 20.312 17.328 1 94.81 85 GLY A C 1
ATOM 627 O O . GLY A 1 85 ? -14.594 20.984 16.375 1 94.81 85 GLY A O 1
ATOM 628 N N . ARG A 1 86 ? -14.484 19.125 17.688 1 95.69 86 ARG A N 1
ATOM 629 C CA . ARG A 1 86 ? -13.477 18.5 16.828 1 95.69 86 ARG A CA 1
ATOM 630 C C . ARG A 1 86 ? -14.016 17.219 16.203 1 95.69 86 ARG A C 1
ATOM 632 O O . ARG A 1 86 ? -13.289 16.219 16.078 1 95.69 86 ARG A O 1
ATOM 639 N N . ALA A 1 87 ? -15.266 17.219 15.82 1 92.38 87 ALA A N 1
ATOM 640 C CA . ALA A 1 87 ? -15.953 16 15.383 1 92.38 87 ALA A CA 1
ATOM 641 C C . ALA A 1 87 ? -15.312 15.438 14.125 1 92.38 87 ALA A C 1
ATOM 643 O O . ALA A 1 87 ? -15.148 14.219 14 1 92.38 87 ALA A O 1
ATOM 644 N N . ALA A 1 88 ? -14.961 16.312 13.227 1 91.44 88 ALA A N 1
ATOM 645 C CA . ALA A 1 88 ? -14.375 15.859 11.969 1 91.44 88 ALA A CA 1
ATOM 646 C C . ALA A 1 88 ? -13.031 15.172 12.203 1 91.44 88 ALA A C 1
ATOM 648 O O . ALA A 1 88 ? -12.742 14.133 11.609 1 91.44 88 ALA A O 1
ATOM 649 N N . GLU A 1 89 ? -12.305 15.742 13.102 1 93.12 89 GLU A N 1
ATOM 650 C CA . GLU A 1 89 ? -10.984 15.188 13.414 1 93.12 89 GLU A CA 1
ATOM 651 C C . GLU A 1 89 ? -11.109 13.859 14.148 1 93.12 89 GLU A C 1
ATOM 653 O O . GLU A 1 89 ? -10.359 12.922 13.883 1 93.12 89 GLU A O 1
ATOM 658 N N . VAL A 1 90 ? -12.039 13.805 15 1 94.94 90 VAL A N 1
ATOM 659 C CA . VAL A 1 90 ? -12.266 12.578 15.758 1 94.94 90 VAL A CA 1
ATOM 660 C C . VAL A 1 90 ? -12.711 11.461 14.82 1 94.94 90 VAL A C 1
ATOM 662 O O . VAL A 1 90 ? -12.219 10.336 14.898 1 94.94 90 VAL A O 1
ATOM 665 N N . THR A 1 91 ? -13.594 11.805 13.938 1 92.56 91 THR A N 1
ATOM 666 C CA . THR A 1 91 ? -14.086 10.812 12.984 1 92.56 91 THR A CA 1
ATOM 667 C C . THR A 1 91 ? -12.945 10.297 12.109 1 92.56 91 THR A C 1
ATOM 669 O O . THR A 1 91 ? -12.828 9.094 11.883 1 92.56 91 THR A O 1
ATOM 672 N N . ALA A 1 92 ? -12.102 11.172 11.664 1 89.06 92 ALA A N 1
ATOM 673 C CA . ALA A 1 92 ? -10.953 10.789 10.852 1 89.06 92 ALA A CA 1
ATOM 674 C C . ALA A 1 92 ? -10.016 9.859 11.633 1 89.06 92 ALA A C 1
ATOM 676 O O . ALA A 1 92 ? -9.523 8.867 11.086 1 89.06 92 ALA A O 1
ATOM 677 N N . CYS A 1 93 ? -9.852 10.148 12.797 1 92.94 93 CYS A N 1
ATOM 678 C CA . CYS A 1 93 ? -8.992 9.336 13.656 1 92.94 93 CYS A CA 1
ATOM 679 C C . CYS A 1 93 ? -9.586 7.949 13.852 1 92.94 93 CYS A C 1
ATOM 681 O O . CYS A 1 93 ? -8.883 6.945 13.719 1 92.94 93 CYS A O 1
ATOM 683 N N . LEU A 1 94 ? -10.875 7.883 14.148 1 92.75 94 LEU A N 1
ATOM 684 C CA . LEU A 1 94 ? -11.531 6.598 14.344 1 92.75 94 LEU A CA 1
ATOM 685 C C . LEU A 1 94 ? -11.438 5.742 13.078 1 92.75 94 LEU A C 1
ATOM 687 O O . LEU A 1 94 ? -11.25 4.527 13.164 1 92.75 94 LEU A O 1
ATOM 691 N N . ARG A 1 95 ? -11.523 6.41 11.984 1 87.69 95 ARG A N 1
ATOM 692 C CA . ARG A 1 95 ? -11.391 5.688 10.719 1 87.69 95 ARG A CA 1
ATOM 693 C C . ARG A 1 95 ? -9.992 5.094 10.578 1 87.69 95 ARG A C 1
ATOM 695 O O . ARG A 1 95 ? -9.844 3.943 10.156 1 87.69 95 ARG A O 1
ATOM 702 N N . ALA A 1 96 ? -9.008 5.82 10.922 1 88.62 96 ALA A N 1
ATOM 703 C CA . ALA A 1 96 ? -7.633 5.332 10.867 1 88.62 96 ALA A CA 1
ATOM 704 C C . ALA A 1 96 ? -7.43 4.148 11.812 1 88.62 96 ALA A C 1
ATOM 706 O O . ALA A 1 96 ? -6.781 3.164 11.453 1 88.62 96 ALA A O 1
ATOM 707 N N . LEU A 1 97 ? -8 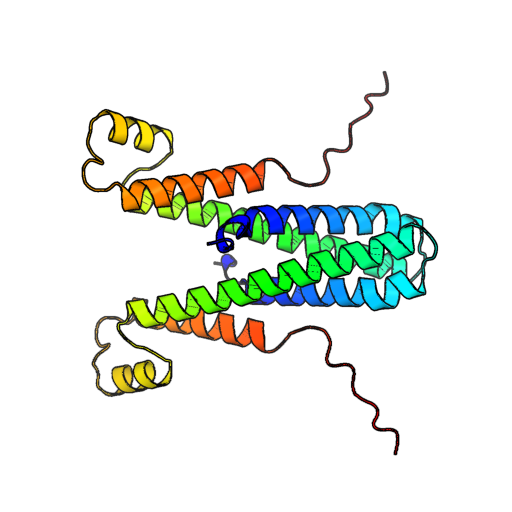4.211 12.969 1 90.56 97 LEU A N 1
ATOM 708 C CA . LEU A 1 97 ? -7.883 3.145 13.953 1 90.56 97 LEU A CA 1
ATOM 709 C C . LEU A 1 97 ? -8.562 1.871 13.461 1 90.56 97 LEU A C 1
ATOM 711 O O . LEU A 1 97 ? -8.023 0.774 13.625 1 90.56 97 LEU A O 1
ATOM 715 N N . VAL A 1 98 ? -9.711 2.016 12.891 1 86.75 98 VAL A N 1
ATOM 716 C CA . VAL A 1 98 ? -10.453 0.873 12.367 1 86.75 98 VAL A CA 1
ATOM 717 C C . VAL A 1 98 ? -9.656 0.215 11.242 1 86.75 98 VAL A C 1
ATOM 719 O O . VAL A 1 98 ? -9.555 -1.013 11.18 1 86.75 98 VAL A O 1
ATOM 722 N N . ARG A 1 99 ? -9.094 0.998 10.414 1 82.06 99 ARG A N 1
ATOM 723 C CA . ARG A 1 99 ? -8.289 0.469 9.32 1 82.06 99 ARG A CA 1
ATOM 724 C C . ARG A 1 99 ? -7.113 -0.347 9.844 1 82.06 99 ARG A C 1
ATOM 726 O O . ARG A 1 99 ? -6.801 -1.415 9.312 1 82.06 99 ARG A O 1
ATOM 733 N N . ARG A 1 100 ? -6.508 0.159 10.836 1 86.56 100 ARG A N 1
ATOM 734 C CA . ARG A 1 100 ? -5.387 -0.55 11.445 1 86.56 100 ARG A CA 1
ATOM 735 C C . ARG A 1 100 ? -5.836 -1.883 12.039 1 86.56 100 ARG A C 1
ATOM 737 O O . ARG A 1 100 ? -5.184 -2.908 11.836 1 86.56 100 ARG A O 1
ATOM 744 N N . ARG A 1 101 ? -6.961 -1.852 12.711 1 86.44 101 ARG A N 1
ATOM 745 C CA . ARG A 1 101 ? -7.48 -3.07 13.32 1 86.44 101 ARG A CA 1
ATOM 746 C C . ARG A 1 101 ? -7.832 -4.109 12.266 1 86.44 101 ARG A C 1
ATOM 748 O O . ARG A 1 101 ? -7.555 -5.297 12.43 1 86.44 101 ARG A O 1
ATOM 755 N N . LEU A 1 102 ? -8.391 -3.666 11.211 1 80.19 102 LEU A N 1
ATOM 756 C CA . LEU A 1 102 ? -8.758 -4.562 10.125 1 80.19 102 LEU A CA 1
ATOM 757 C C . LEU A 1 102 ? -7.52 -5.129 9.445 1 80.19 102 LEU A C 1
ATOM 759 O O . LEU A 1 102 ? -7.512 -6.289 9.016 1 80.19 102 LEU A O 1
ATOM 763 N N . ALA A 1 103 ? -6.516 -4.367 9.383 1 78.31 103 ALA A N 1
ATOM 764 C CA . ALA A 1 103 ? -5.258 -4.793 8.773 1 78.31 103 ALA A CA 1
ATOM 765 C C . ALA A 1 103 ? -4.582 -5.875 9.617 1 78.31 103 ALA A C 1
ATOM 767 O O . ALA A 1 103 ? -3.971 -6.801 9.078 1 78.31 103 ALA A O 1
ATOM 768 N N . VAL A 1 104 ? -4.68 -5.773 10.914 1 82 104 VAL A N 1
ATOM 769 C CA . VAL A 1 104 ? -3.996 -6.672 11.836 1 82 104 VAL A CA 1
ATOM 770 C C . VAL A 1 104 ? -4.801 -7.961 11.992 1 82 104 VAL A C 1
ATOM 772 O O . VAL A 1 104 ? -4.23 -9.039 12.18 1 82 104 VAL A O 1
ATOM 775 N N . ALA A 1 105 ? -6.004 -7.934 11.938 1 76.88 105 ALA A N 1
ATOM 776 C CA . ALA A 1 105 ? -6.875 -9.078 12.188 1 76.88 105 ALA A CA 1
ATOM 777 C C . ALA A 1 105 ? -6.797 -10.086 11.047 1 76.88 105 ALA A C 1
ATOM 779 O O . ALA A 1 105 ? -7.055 -11.273 11.242 1 76.88 105 ALA A O 1
ATOM 780 N N . HIS A 1 106 ? -6.594 -9.93 9.859 1 62.19 106 HIS A N 1
ATOM 781 C CA . HIS A 1 106 ? -6.609 -10.867 8.742 1 62.19 106 HIS A CA 1
ATOM 782 C C . HIS A 1 106 ? -5.203 -11.078 8.188 1 62.19 106 HIS A C 1
ATOM 784 O O . HIS A 1 106 ? -4.957 -10.82 7.004 1 62.19 106 HIS A O 1
ATOM 790 N N . PRO A 1 107 ? -4.273 -11.445 9.102 1 55.66 107 PRO A N 1
ATOM 791 C CA . PRO A 1 107 ? -2.984 -11.648 8.438 1 55.66 107 PRO A CA 1
ATOM 792 C C . PRO A 1 107 ? -2.922 -12.961 7.656 1 55.66 107 PRO A C 1
ATOM 794 O O . PRO A 1 107 ? -3.723 -13.867 7.902 1 55.66 107 PRO A O 1
ATOM 797 N N . GLY A 1 108 ? -2.41 -13.68 6.828 1 46.47 108 GLY A N 1
ATOM 798 C CA . GLY A 1 108 ? -2.338 -14.914 6.066 1 46.47 108 GLY A CA 1
ATOM 799 C C . GLY A 1 108 ? -2.342 -16.156 6.938 1 46.47 108 GLY A C 1
ATOM 800 O O . GLY A 1 108 ? -3.047 -17.125 6.648 1 46.47 108 GLY A O 1
ATOM 801 N N . TYR A 1 109 ? -1.188 -16.75 7.703 1 42.06 109 TYR A N 1
ATOM 802 C CA . TYR A 1 109 ? -0.671 -18.109 7.84 1 42.06 109 TYR A CA 1
ATOM 803 C C . TYR A 1 109 ? -1.411 -18.875 8.938 1 42.06 109 TYR A C 1
ATOM 805 O O . TYR A 1 109 ? -1.109 -20.031 9.203 1 42.06 109 TYR A O 1
ATOM 813 N N . ASP A 1 110 ? -1.979 -18.531 10.133 1 39.41 110 ASP A N 1
ATOM 814 C CA . ASP A 1 110 ? -1.614 -19.453 11.211 1 39.41 110 ASP A CA 1
ATOM 815 C C . ASP A 1 110 ? -2.014 -20.891 10.867 1 39.41 110 ASP A C 1
ATOM 817 O O . ASP A 1 110 ? -3.193 -21.172 10.656 1 39.41 110 ASP A O 1
ATOM 821 N N . THR A 1 111 ? -1.037 -21.594 10.117 1 37.97 111 THR A N 1
ATOM 822 C CA . THR A 1 111 ? -1.16 -23.047 9.992 1 37.97 111 THR A CA 1
ATOM 823 C C . THR A 1 111 ? -1.604 -23.672 11.312 1 37.97 111 THR A C 1
ATOM 825 O O . THR A 1 111 ? -1 -23.406 12.352 1 37.97 111 THR A O 1
ATOM 828 N N . PRO A 1 112 ? -2.727 -24.125 11.422 1 39.09 112 PRO A N 1
ATOM 829 C CA . PRO A 1 112 ? -3.127 -24.922 12.578 1 39.09 112 PRO A CA 1
ATOM 830 C C . PRO A 1 112 ? -2.055 -25.922 13 1 39.09 112 PRO A C 1
ATOM 832 O O . PRO A 1 112 ? -1.441 -26.578 12.156 1 39.09 112 PRO A O 1
ATOM 835 N N . ASP A 1 113 ? -1.143 -25.609 13.977 1 36.75 113 ASP A N 1
ATOM 836 C CA . ASP A 1 113 ? -0.378 -26.656 14.648 1 36.75 113 ASP A CA 1
ATOM 837 C C . ASP A 1 113 ? -1.267 -27.844 15 1 36.75 113 ASP A C 1
ATOM 839 O O . ASP A 1 113 ? -2.199 -27.719 15.797 1 36.75 113 ASP A O 1
ATOM 843 N N . TYR A 1 114 ? -1.563 -28.781 14.109 1 32.84 114 TYR A N 1
ATOM 844 C CA . TYR A 1 114 ? -1.999 -30.109 14.523 1 32.84 114 TYR A CA 1
ATOM 845 C C . TYR A 1 114 ? -1.115 -30.641 15.641 1 32.84 114 TYR A C 1
ATOM 847 O O . TYR A 1 114 ? 0.071 -30.922 15.43 1 32.84 114 TYR A O 1
ATOM 855 N N . ARG A 1 115 ? -1.115 -30.219 16.938 1 31.55 115 ARG A N 1
ATOM 856 C CA . ARG A 1 115 ? -0.66 -31.031 18.062 1 31.55 115 ARG A CA 1
ATOM 857 C C . ARG A 1 115 ? -1.2 -32.469 17.969 1 31.55 115 ARG A C 1
ATOM 859 O O . ARG A 1 115 ? -2.414 -32.656 17.891 1 31.55 115 ARG A O 1
ATOM 866 N N . THR A 1 116 ? -0.459 -33.188 17.078 1 25.36 116 THR A N 1
ATOM 867 C CA . THR A 1 116 ? -0.517 -34.625 17.219 1 25.36 116 THR A CA 1
ATOM 868 C C . THR A 1 116 ? -0.537 -35.031 18.703 1 25.36 116 THR A C 1
ATOM 870 O O . THR A 1 116 ? 0.377 -34.688 19.453 1 25.36 116 THR A O 1
ATOM 873 N N . GLU A 1 117 ? -1.729 -34.875 19.391 1 25.52 117 GLU A N 1
ATOM 874 C CA . GLU A 1 117 ? -1.817 -35.969 20.359 1 25.52 117 GLU A CA 1
ATOM 875 C C . GLU A 1 117 ? -1.722 -37.312 19.672 1 25.52 117 GLU A C 1
ATOM 877 O O . GLU A 1 117 ? -2.186 -37.5 18.547 1 25.52 117 GLU A O 1
ATOM 882 N N . MET B 1 1 ? 15.227 5.219 9.398 1 31.38 1 MET B N 1
ATOM 883 C CA . MET B 1 1 ? 15.633 5.992 8.219 1 31.38 1 MET B CA 1
ATOM 884 C C . MET B 1 1 ? 15.312 5.234 6.938 1 31.38 1 MET B C 1
ATOM 886 O O . MET B 1 1 ? 15.258 5.828 5.859 1 31.38 1 MET B O 1
ATOM 890 N N . ILE B 1 2 ? 15.477 3.871 6.938 1 38.44 2 ILE B N 1
ATOM 891 C CA . ILE B 1 2 ? 15.305 3.014 5.77 1 38.44 2 ILE B CA 1
ATOM 892 C C . ILE B 1 2 ? 13.836 2.99 5.355 1 38.44 2 ILE B C 1
ATOM 894 O O . ILE B 1 2 ? 13.422 2.141 4.566 1 38.44 2 ILE B O 1
ATOM 898 N N . SER B 1 3 ? 13.094 3.617 6.148 1 42.06 3 SER B N 1
ATOM 899 C CA . SER B 1 3 ? 11.641 3.602 6.02 1 42.06 3 SER B CA 1
ATOM 900 C C . SER B 1 3 ? 11.203 4.086 4.641 1 42.06 3 SER B C 1
ATOM 902 O O . SER B 1 3 ? 10.062 3.859 4.23 1 42.06 3 SER B O 1
ATOM 904 N N . ALA B 1 4 ? 12.148 4.914 4.062 1 39.81 4 ALA B N 1
ATOM 905 C CA . ALA B 1 4 ? 11.859 5.68 2.854 1 39.81 4 ALA B CA 1
ATOM 906 C C . ALA B 1 4 ? 11.695 4.758 1.649 1 39.81 4 ALA B C 1
ATOM 908 O O . ALA B 1 4 ? 11.375 5.215 0.55 1 39.81 4 ALA B O 1
ATOM 909 N N . TYR B 1 5 ? 12.477 3.746 1.597 1 49.47 5 TYR B N 1
ATOM 910 C CA . TYR B 1 5 ? 12.578 2.955 0.376 1 49.47 5 TYR B CA 1
ATOM 911 C C . TYR B 1 5 ? 11.258 2.279 0.046 1 49.47 5 TYR B C 1
ATOM 913 O O . TYR B 1 5 ? 11.125 1.058 0.168 1 49.47 5 TYR B O 1
ATOM 921 N N . GLY B 1 6 ? 10.078 2.811 0.491 1 51.03 6 GLY B N 1
ATOM 922 C CA . GLY B 1 6 ? 8.711 2.545 0.909 1 51.03 6 GLY B CA 1
ATOM 923 C C . GLY B 1 6 ? 7.801 2.152 -0.24 1 51.03 6 GLY B C 1
ATOM 924 O O . GLY B 1 6 ? 8.203 1.397 -1.127 1 51.03 6 GLY B O 1
ATOM 925 N N . ARG B 1 7 ? 6.867 3.008 -0.656 1 61.56 7 ARG B N 1
ATOM 926 C CA . ARG B 1 7 ? 5.629 2.816 -1.405 1 61.56 7 ARG B CA 1
ATOM 927 C C . ARG B 1 7 ? 5.918 2.52 -2.873 1 61.56 7 ARG B C 1
ATOM 929 O O . ARG B 1 7 ? 5.305 1.632 -3.465 1 61.56 7 ARG B O 1
ATOM 936 N N . PRO B 1 8 ? 6.875 3.193 -3.449 1 60.91 8 PRO B N 1
ATOM 937 C CA . PRO B 1 8 ? 7.121 2.922 -4.867 1 60.91 8 PRO B CA 1
ATOM 938 C C . PRO B 1 8 ? 7.645 1.507 -5.113 1 60.91 8 PRO B C 1
ATOM 940 O O . PRO B 1 8 ? 7.27 0.871 -6.102 1 60.91 8 PRO B O 1
ATOM 943 N N . LEU B 1 9 ? 8.328 1.016 -4.137 1 79.75 9 LEU B N 1
ATOM 944 C CA . LEU B 1 9 ? 8.891 -0.322 -4.289 1 79.75 9 LEU B CA 1
ATOM 945 C C . LEU B 1 9 ? 7.809 -1.386 -4.125 1 79.75 9 LEU B C 1
ATOM 947 O O . LEU B 1 9 ? 7.812 -2.393 -4.84 1 79.75 9 LEU B O 1
ATOM 951 N N . ALA B 1 10 ? 6.848 -0.966 -3.424 1 89.44 10 ALA B N 1
ATOM 952 C CA . ALA B 1 10 ? 5.781 -1.937 -3.188 1 89.44 10 ALA B CA 1
ATOM 953 C C . ALA B 1 10 ? 4.953 -2.162 -4.449 1 89.44 10 ALA B C 1
ATOM 955 O O . ALA B 1 10 ? 4.691 -3.307 -4.832 1 89.44 10 ALA B O 1
ATOM 956 N N . ALA B 1 11 ? 4.613 -1.097 -5.152 1 89.81 11 ALA B N 1
ATOM 957 C CA . ALA B 1 11 ? 3.828 -1.212 -6.379 1 89.81 11 ALA B CA 1
ATOM 958 C C . ALA B 1 11 ? 4.598 -1.971 -7.457 1 89.81 11 ALA B C 1
ATOM 960 O O . ALA B 1 11 ? 4.023 -2.785 -8.18 1 89.81 11 ALA B O 1
ATOM 961 N N . GLU B 1 12 ? 5.844 -1.737 -7.473 1 90.31 12 GLU B N 1
ATOM 962 C CA . GLU B 1 12 ? 6.695 -2.404 -8.453 1 90.31 12 GLU B CA 1
ATOM 963 C C . GLU B 1 12 ? 6.785 -3.902 -8.18 1 90.31 12 GLU B C 1
ATOM 965 O O . GLU B 1 12 ? 6.703 -4.715 -9.102 1 90.31 12 GLU B O 1
ATOM 970 N N . LEU B 1 13 ? 6.965 -4.215 -6.953 1 94.25 13 LEU B N 1
ATOM 971 C CA . LEU B 1 13 ? 7.055 -5.621 -6.566 1 94.25 13 LEU B CA 1
ATOM 972 C C . LEU B 1 13 ? 5.742 -6.348 -6.844 1 94.25 13 LEU B C 1
ATOM 974 O O . LEU B 1 13 ? 5.746 -7.465 -7.363 1 94.25 13 LEU B O 1
ATOM 978 N N . VAL B 1 14 ? 4.668 -5.656 -6.578 1 96.19 14 VAL B N 1
ATOM 979 C CA . VAL B 1 14 ? 3.346 -6.227 -6.809 1 96.19 14 VAL B CA 1
ATOM 980 C C . VAL B 1 14 ? 3.131 -6.445 -8.305 1 96.19 14 VAL B C 1
ATOM 982 O O . VAL B 1 14 ? 2.658 -7.508 -8.719 1 96.19 14 VAL B O 1
ATOM 985 N N . ALA B 1 15 ? 3.549 -5.52 -9.062 1 94.44 15 ALA B N 1
ATOM 986 C CA . ALA B 1 15 ? 3.41 -5.617 -10.516 1 94.44 15 ALA B CA 1
ATOM 987 C C . ALA B 1 15 ? 4.246 -6.766 -11.07 1 94.44 15 ALA B C 1
ATOM 989 O O . ALA B 1 15 ? 3.789 -7.516 -11.938 1 94.44 15 ALA B O 1
ATOM 990 N N . ALA B 1 16 ? 5.395 -6.875 -10.562 1 96.19 16 ALA B N 1
ATOM 991 C CA . ALA B 1 16 ? 6.285 -7.941 -11.008 1 96.19 16 ALA B CA 1
ATOM 992 C C . ALA B 1 16 ? 5.691 -9.312 -10.695 1 96.19 16 ALA B C 1
ATOM 994 O O . ALA B 1 16 ? 5.742 -10.227 -11.531 1 96.19 16 ALA B O 1
ATOM 995 N N . VAL B 1 17 ? 5.094 -9.477 -9.562 1 98.19 17 VAL B N 1
ATOM 996 C CA . VAL B 1 17 ? 4.512 -10.758 -9.18 1 98.19 17 VAL B CA 1
ATOM 997 C C . VAL B 1 17 ? 3.254 -11.031 -10 1 98.19 17 VAL B C 1
ATOM 999 O O . VAL B 1 17 ? 2.998 -12.164 -10.398 1 98.19 17 VAL B O 1
ATOM 1002 N N . ALA B 1 18 ? 2.506 -9.984 -10.25 1 97.69 18 ALA B N 1
ATOM 1003 C CA . ALA B 1 18 ? 1.337 -10.148 -11.109 1 97.69 18 ALA B CA 1
ATOM 1004 C C . ALA B 1 18 ? 1.738 -10.656 -12.492 1 97.69 18 ALA B C 1
ATOM 1006 O O . ALA B 1 18 ? 1.121 -11.586 -13.023 1 97.69 18 ALA B O 1
ATOM 1007 N N . GLU B 1 19 ? 2.781 -10.125 -13.008 1 97.5 19 GLU B N 1
ATOM 1008 C CA . GLU B 1 19 ? 3.275 -10.547 -14.32 1 97.5 19 GLU B CA 1
ATOM 1009 C C . GLU B 1 19 ? 3.752 -11.992 -14.281 1 97.5 19 GLU B C 1
ATOM 1011 O O . GL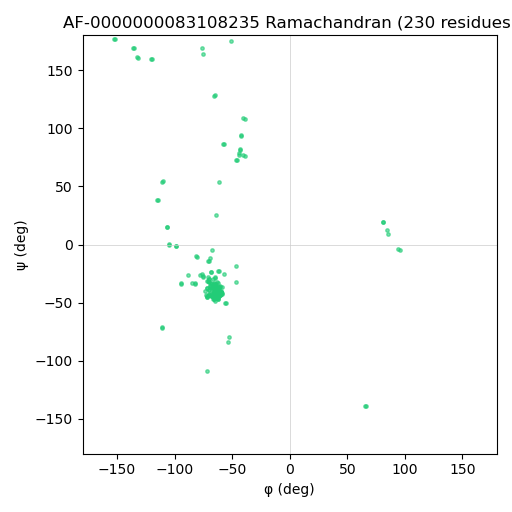U B 1 19 ? 3.459 -12.773 -15.195 1 97.5 19 GLU B O 1
ATOM 1016 N N . PHE B 1 20 ? 4.453 -12.352 -13.234 1 98.5 20 PHE B N 1
ATOM 1017 C CA . PHE B 1 20 ? 4.926 -13.711 -13.047 1 98.5 20 PHE B CA 1
ATOM 1018 C C . PHE B 1 20 ? 3.758 -14.695 -13.023 1 98.5 20 PHE B C 1
ATOM 1020 O O . PHE B 1 20 ? 3.824 -15.758 -13.641 1 98.5 20 PHE B O 1
ATOM 1027 N N . LEU B 1 21 ? 2.68 -14.336 -12.352 1 98.69 21 LEU B N 1
ATOM 1028 C CA . LEU B 1 21 ? 1.488 -15.18 -12.273 1 98.69 21 LEU B CA 1
ATOM 1029 C C . L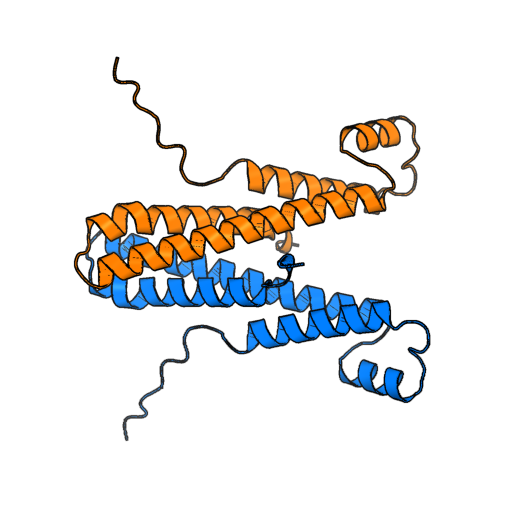EU B 1 21 ? 0.822 -15.297 -13.641 1 98.69 21 LEU B C 1
ATOM 1031 O O . LEU B 1 21 ? 0.428 -16.391 -14.047 1 98.69 21 LEU B O 1
ATOM 1035 N N . GLU B 1 22 ? 0.829 -14.211 -14.383 1 97.94 22 GLU B N 1
ATOM 1036 C CA . GLU B 1 22 ? 0.129 -14.133 -15.656 1 97.94 22 GLU B CA 1
ATOM 1037 C C . GLU B 1 22 ? 0.878 -14.898 -16.75 1 97.94 22 GLU B C 1
ATOM 1039 O O . GLU B 1 22 ? 0.271 -15.375 -17.703 1 97.94 22 GLU B O 1
ATOM 1044 N N . THR B 1 23 ? 2.16 -14.977 -16.562 1 97.62 23 THR B N 1
ATOM 1045 C CA . THR B 1 23 ? 2.975 -15.547 -17.625 1 97.62 23 THR B CA 1
ATOM 1046 C C . THR B 1 23 ? 3.545 -16.906 -17.203 1 97.62 23 THR B C 1
ATOM 1048 O O . THR B 1 23 ? 2.9 -17.938 -17.391 1 97.62 23 THR B O 1
ATOM 1051 N N . ASP B 1 24 ? 4.48 -16.906 -16.297 1 97.94 24 ASP B N 1
ATOM 1052 C CA . ASP B 1 24 ? 5.25 -18.109 -15.977 1 97.94 24 ASP B CA 1
ATOM 1053 C C . ASP B 1 24 ? 4.379 -19.141 -15.258 1 97.94 24 ASP B C 1
ATOM 1055 O O . ASP B 1 24 ? 4.414 -20.328 -15.586 1 97.94 24 ASP B O 1
ATOM 1059 N N . VAL B 1 25 ? 3.574 -18.719 -14.32 1 98.44 25 VAL B N 1
ATOM 1060 C CA . VAL B 1 25 ? 2.781 -19.656 -13.539 1 98.44 25 VAL B CA 1
ATOM 1061 C C . VAL B 1 25 ? 1.658 -20.234 -14.398 1 98.44 25 VAL B C 1
ATOM 1063 O O . VAL B 1 25 ? 1.412 -21.438 -14.391 1 98.44 25 VAL B O 1
ATOM 1066 N N . ARG B 1 26 ? 1.012 -19.312 -15.117 1 98 26 ARG B N 1
ATOM 1067 C CA . ARG B 1 26 ? -0.092 -19.797 -15.938 1 98 26 ARG B CA 1
ATOM 1068 C C . ARG B 1 26 ? 0.409 -20.75 -17.031 1 98 26 ARG B C 1
ATOM 1070 O O . ARG B 1 26 ? -0.266 -21.719 -17.375 1 98 26 ARG B O 1
ATOM 1077 N N . ALA B 1 27 ? 1.601 -20.531 -17.578 1 98 27 ALA B N 1
ATOM 1078 C CA . ALA B 1 27 ? 2.186 -21.406 -18.594 1 98 27 ALA B CA 1
ATOM 1079 C C . ALA B 1 27 ? 2.559 -22.766 -18 1 98 27 ALA B C 1
ATOM 1081 O O . ALA B 1 27 ? 2.553 -23.781 -18.703 1 98 27 ALA B O 1
ATOM 1082 N N . ALA B 1 28 ? 2.766 -22.797 -16.703 1 97.81 28 ALA B N 1
ATOM 1083 C CA . ALA B 1 28 ? 3.322 -24 -16.078 1 97.81 28 ALA B CA 1
ATOM 1084 C C . ALA B 1 28 ? 2.242 -24.766 -15.32 1 97.81 28 ALA B C 1
ATOM 1086 O O . ALA B 1 28 ? 2.533 -25.766 -14.664 1 97.81 28 ALA B O 1
ATOM 1087 N N . THR B 1 29 ? 1.043 -24.297 -15.328 1 97.75 29 THR B N 1
ATOM 1088 C CA . THR B 1 29 ? -0.01 -24.938 -14.555 1 97.75 29 THR B CA 1
ATOM 1089 C C . THR B 1 29 ? -1.264 -25.141 -15.398 1 97.75 29 THR B C 1
ATOM 1091 O O . THR B 1 29 ? -1.382 -24.562 -16.484 1 97.75 29 THR B O 1
ATOM 1094 N N . GLU B 1 30 ? -2.17 -26.062 -14.961 1 96.56 30 GLU B N 1
ATOM 1095 C CA . GLU B 1 30 ? -3.461 -26.312 -15.586 1 96.56 30 GLU B CA 1
ATOM 1096 C C . GLU B 1 30 ? -4.574 -26.422 -14.547 1 96.56 30 GLU B C 1
ATOM 1098 O O . GLU B 1 30 ? -4.309 -26.406 -13.344 1 96.56 30 GLU B O 1
ATOM 1103 N N . GLY B 1 31 ? -5.844 -26.422 -15.031 1 97.06 31 GLY B N 1
ATOM 1104 C CA . GLY B 1 31 ? -6.969 -26.656 -14.141 1 97.06 31 GLY B CA 1
ATOM 1105 C C . GLY B 1 31 ? -7.16 -25.562 -13.102 1 97.06 31 GLY B C 1
ATOM 1106 O O . GLY B 1 31 ? -7.102 -24.375 -13.43 1 97.06 31 GLY B O 1
ATOM 1107 N N . GLN B 1 32 ? -7.469 -26 -11.906 1 97.19 32 GLN B N 1
ATOM 1108 C CA . GLN B 1 32 ? -7.855 -25.094 -10.836 1 97.19 32 GLN B CA 1
ATOM 1109 C C . GLN B 1 32 ? -6.715 -24.141 -10.477 1 97.19 32 GLN B C 1
ATOM 1111 O O . GLN B 1 32 ? -6.945 -22.953 -10.227 1 97.19 32 GLN B O 1
ATOM 1116 N N . VAL B 1 33 ? -5.535 -24.688 -10.438 1 97.94 33 VAL B N 1
ATOM 1117 C CA . VAL B 1 33 ? -4.391 -23.859 -10.062 1 97.94 33 VAL B CA 1
ATOM 1118 C C . VAL B 1 33 ? -4.172 -22.766 -11.102 1 97.94 33 VAL B C 1
ATOM 1120 O O . VAL B 1 33 ? -3.855 -21.625 -10.766 1 97.94 33 VAL B O 1
ATOM 1123 N N . ASN B 1 34 ? -4.371 -23.078 -12.359 1 98.12 34 ASN B N 1
ATOM 1124 C CA . ASN B 1 34 ? -4.234 -22.094 -13.438 1 98.12 34 ASN B CA 1
ATOM 1125 C C . ASN B 1 34 ? -5.281 -20.984 -13.328 1 98.12 34 ASN B C 1
ATOM 1127 O O . ASN B 1 34 ? -4.965 -19.812 -13.492 1 98.12 34 ASN B O 1
ATOM 1131 N N . PHE B 1 35 ? -6.512 -21.438 -13.016 1 98.06 35 PHE B N 1
ATOM 1132 C CA . PHE B 1 35 ? -7.586 -20.484 -12.828 1 98.06 35 PHE B CA 1
ATOM 1133 C C . PHE B 1 35 ? -7.281 -19.547 -11.656 1 98.06 35 PHE B C 1
ATOM 1135 O O . PHE B 1 35 ? -7.43 -18.328 -11.773 1 98.06 35 PHE B O 1
ATOM 1142 N N . HIS B 1 36 ? -6.836 -20.109 -10.5 1 98.19 36 HIS B N 1
ATOM 1143 C CA . HIS B 1 36 ? -6.539 -19.312 -9.312 1 98.19 36 HIS B CA 1
ATOM 1144 C C . HIS B 1 36 ? -5.363 -18.375 -9.555 1 98.19 36 HIS B C 1
ATOM 1146 O O . HIS B 1 36 ? -5.312 -17.281 -8.992 1 98.19 36 HIS B O 1
ATOM 1152 N N . ALA B 1 37 ? -4.445 -18.719 -10.438 1 98.5 37 ALA B N 1
ATOM 1153 C CA . ALA B 1 37 ? -3.338 -17.828 -10.797 1 98.5 37 ALA B CA 1
ATOM 1154 C C . ALA B 1 37 ? -3.846 -16.562 -11.477 1 98.5 37 ALA B C 1
ATOM 1156 O O . ALA B 1 37 ? -3.34 -15.469 -11.219 1 98.5 37 ALA B O 1
ATOM 1157 N N . ARG B 1 38 ? -4.855 -16.75 -12.328 1 97.69 38 ARG B N 1
ATOM 1158 C CA . ARG B 1 38 ? -5.457 -15.586 -12.977 1 97.69 38 ARG B CA 1
ATOM 1159 C C . ARG B 1 38 ? -6.145 -14.68 -11.953 1 97.69 38 ARG B C 1
ATOM 1161 O O . ARG B 1 38 ? -6.004 -13.461 -12.008 1 97.69 38 ARG B O 1
ATOM 1168 N N . VAL B 1 39 ? -6.875 -15.242 -11.078 1 98.19 39 VAL B N 1
ATOM 1169 C CA . VAL B 1 39 ? -7.578 -14.5 -10.039 1 98.19 39 VAL B CA 1
ATOM 1170 C C . VAL B 1 39 ? -6.566 -13.75 -9.172 1 98.19 39 VAL B C 1
ATOM 1172 O O . VAL B 1 39 ? -6.758 -12.57 -8.867 1 98.19 39 VAL B O 1
ATOM 1175 N N . ALA B 1 40 ? -5.48 -14.469 -8.828 1 98.56 40 ALA B N 1
ATOM 1176 C CA . ALA B 1 40 ? -4.434 -13.883 -7.992 1 98.56 40 ALA B CA 1
ATOM 1177 C C . ALA B 1 40 ? -3.762 -12.703 -8.695 1 98.56 40 ALA B C 1
ATOM 1179 O O . ALA B 1 40 ? -3.531 -11.656 -8.086 1 98.56 40 ALA B O 1
ATOM 1180 N N . ALA B 1 41 ? -3.484 -12.867 -9.961 1 98.12 41 ALA B N 1
ATOM 1181 C CA . ALA B 1 41 ? -2.881 -11.789 -10.734 1 98.12 41 ALA B CA 1
ATOM 1182 C C . ALA B 1 41 ? -3.789 -10.562 -10.773 1 98.12 41 ALA B C 1
ATOM 1184 O O . ALA B 1 41 ? -3.326 -9.43 -10.594 1 98.12 41 ALA B O 1
ATOM 1185 N N . ASN B 1 42 ? -5.074 -10.828 -10.961 1 97.38 42 ASN B N 1
ATOM 1186 C CA . ASN B 1 42 ? -6.043 -9.742 -11.008 1 97.38 42 ASN B CA 1
ATOM 1187 C C . ASN B 1 42 ? -6.117 -9.008 -9.672 1 97.38 42 ASN B C 1
ATOM 1189 O O . ASN B 1 42 ? -6.203 -7.777 -9.641 1 97.38 42 ASN B O 1
ATOM 1193 N N . ALA B 1 43 ? -6.102 -9.758 -8.617 1 97 43 ALA B N 1
ATOM 1194 C CA . ALA B 1 43 ? -6.094 -9.148 -7.289 1 97 43 ALA B CA 1
ATOM 1195 C C . ALA B 1 43 ? -4.875 -8.25 -7.102 1 97 43 ALA B C 1
ATOM 1197 O O . ALA B 1 43 ? -4.988 -7.148 -6.566 1 97 43 ALA B O 1
ATOM 1198 N N . LEU B 1 44 ? -3.756 -8.703 -7.574 1 97.38 44 LEU B N 1
ATOM 1199 C CA . LEU B 1 44 ? -2.529 -7.926 -7.426 1 97.38 44 LEU B CA 1
ATOM 1200 C C . LEU B 1 44 ? -2.568 -6.676 -8.305 1 97.38 44 LEU B C 1
ATOM 1202 O O . LEU B 1 44 ? -2.033 -5.633 -7.922 1 97.38 44 LEU B O 1
ATOM 1206 N N . ARG B 1 45 ? -3.275 -6.738 -9.422 1 95.31 45 ARG B N 1
ATOM 1207 C CA . ARG B 1 45 ? -3.406 -5.559 -10.266 1 95.31 45 ARG B CA 1
ATOM 1208 C C . ARG B 1 45 ? -4.277 -4.5 -9.602 1 95.31 45 ARG B C 1
ATOM 1210 O O . ARG B 1 45 ? -4.016 -3.301 -9.734 1 95.31 45 ARG B O 1
ATOM 1217 N N . ILE B 1 46 ? -5.199 -4.922 -8.867 1 94 46 ILE B N 1
ATOM 1218 C CA . ILE B 1 46 ? -6.027 -4.008 -8.094 1 94 46 ILE B CA 1
ATOM 1219 C C . ILE B 1 46 ? -5.18 -3.322 -7.023 1 94 46 ILE B C 1
ATOM 1221 O O . ILE B 1 46 ? -5.227 -2.1 -6.875 1 94 46 ILE B O 1
ATOM 1225 N N . VAL B 1 47 ? -4.402 -4.117 -6.328 1 93.56 47 VAL B N 1
ATOM 1226 C CA . VAL B 1 47 ? -3.551 -3.574 -5.273 1 93.56 47 VAL B CA 1
ATOM 1227 C C . VAL B 1 47 ? -2.541 -2.6 -5.875 1 93.56 47 VAL B C 1
ATOM 1229 O O . VAL B 1 47 ? -2.289 -1.532 -5.312 1 93.56 47 VAL B O 1
ATOM 1232 N N . GLU B 1 48 ? -2.006 -2.957 -6.965 1 92.5 48 GLU B N 1
ATOM 1233 C CA . GLU B 1 48 ? -1.075 -2.076 -7.664 1 92.5 48 GLU B CA 1
ATOM 1234 C C . GLU B 1 48 ? -1.708 -0.716 -7.945 1 92.5 48 GLU B C 1
ATOM 1236 O O . GLU B 1 48 ? -1.106 0.323 -7.668 1 92.5 48 GLU B O 1
ATOM 1241 N N . ARG B 1 49 ? -2.896 -0.772 -8.516 1 90.75 49 ARG B N 1
ATOM 1242 C CA . ARG B 1 49 ? -3.613 0.459 -8.828 1 90.75 49 ARG B CA 1
ATOM 1243 C C . ARG B 1 49 ? -3.867 1.282 -7.574 1 90.75 49 ARG B C 1
ATOM 1245 O O . ARG B 1 49 ? -3.713 2.506 -7.586 1 90.75 49 ARG B O 1
ATOM 1252 N N . GLU B 1 50 ? -4.203 0.602 -6.543 1 88.44 50 GLU B N 1
ATOM 1253 C CA . GLU B 1 50 ? -4.461 1.301 -5.289 1 88.44 50 GLU B CA 1
ATOM 1254 C C . GLU B 1 50 ? -3.193 1.971 -4.762 1 88.44 50 GLU B C 1
ATOM 1256 O O . GLU B 1 50 ? -3.234 3.115 -4.305 1 88.44 50 GLU B O 1
ATOM 1261 N N . LEU B 1 51 ? -2.109 1.313 -4.766 1 88.5 51 LEU B N 1
ATOM 1262 C CA . LEU B 1 51 ? -0.84 1.852 -4.285 1 88.5 51 LEU B CA 1
ATOM 1263 C C . LEU B 1 51 ? -0.415 3.061 -5.113 1 88.5 51 LEU B C 1
ATOM 1265 O O . LEU B 1 51 ? 0.088 4.043 -4.566 1 88.5 51 LEU B O 1
ATOM 1269 N N . LEU B 1 52 ? -0.686 2.98 -6.395 1 87.38 52 LEU B N 1
ATOM 1270 C CA . LEU B 1 52 ? -0.348 4.09 -7.277 1 87.38 52 LEU B CA 1
ATOM 1271 C C . LEU B 1 52 ? -1.245 5.293 -7.008 1 87.38 52 LEU B C 1
ATOM 1273 O O . LEU B 1 52 ? -0.771 6.434 -6.973 1 87.38 52 LEU B O 1
ATOM 1277 N N . ASP B 1 53 ? -2.49 5.027 -6.836 1 88 53 ASP B N 1
ATOM 1278 C CA . ASP B 1 53 ? -3.443 6.086 -6.527 1 88 53 ASP B CA 1
ATOM 1279 C C . ASP B 1 53 ? -3.092 6.773 -5.207 1 88 53 ASP B C 1
ATOM 1281 O O . ASP B 1 53 ? -3.186 7.996 -5.094 1 88 53 ASP B O 1
ATOM 1285 N N . GLU B 1 54 ? -2.693 5.977 -4.25 1 85 54 GLU B N 1
ATOM 1286 C CA . GLU B 1 54 ? -2.316 6.535 -2.953 1 85 54 GLU B CA 1
ATOM 1287 C C . GLU B 1 54 ? -1.109 7.461 -3.082 1 85 54 GLU B C 1
ATOM 1289 O O . GLU B 1 54 ? -1.059 8.516 -2.447 1 85 54 GLU B O 1
ATOM 1294 N N . SER B 1 55 ? -0.173 7.016 -3.855 1 85.25 55 SER B N 1
ATOM 1295 C CA . SER B 1 55 ? 1.001 7.852 -4.086 1 85.25 55 SER B CA 1
ATOM 1296 C C . SER B 1 55 ? 0.619 9.172 -4.742 1 85.25 55 SER B C 1
ATOM 1298 O O . SER B 1 55 ? 1.173 10.219 -4.402 1 85.25 55 SER B O 1
ATOM 1300 N N . GLU B 1 56 ? -0.325 9.156 -5.574 1 87.44 56 GLU B N 1
ATOM 1301 C CA . GLU B 1 56 ? -0.808 10.359 -6.238 1 87.44 56 GLU B CA 1
ATOM 1302 C C . GLU B 1 56 ? -1.498 11.297 -5.25 1 87.44 56 GLU B C 1
ATOM 1304 O O . GLU B 1 56 ? -1.258 12.508 -5.258 1 87.44 56 GLU B O 1
ATOM 1309 N N . GLU B 1 57 ? -2.275 10.719 -4.449 1 86.94 57 GLU B N 1
ATOM 1310 C CA . GLU B 1 57 ? -2.982 11.516 -3.449 1 86.94 57 GLU B CA 1
ATOM 1311 C C . GLU B 1 57 ? -2.006 12.172 -2.479 1 86.94 57 GLU B C 1
ATOM 1313 O O . GLU B 1 57 ? -2.168 13.344 -2.127 1 86.94 57 GLU B O 1
ATOM 1318 N N . GLU B 1 58 ? -1.068 11.438 -2.117 1 86.12 58 GLU B N 1
ATOM 1319 C CA . GLU B 1 58 ? -0.065 11.961 -1.195 1 86.12 58 GLU B CA 1
ATOM 1320 C C . GLU B 1 58 ? 0.685 13.141 -1.808 1 86.12 58 GLU B C 1
ATOM 1322 O O . GLU B 1 58 ? 0.933 14.141 -1.133 1 86.12 58 GLU B O 1
ATOM 1327 N N . SER B 1 59 ? 1.065 12.977 -3.002 1 90.88 59 SER B N 1
ATOM 1328 C CA . SER B 1 59 ? 1.793 14.055 -3.672 1 90.88 59 SER B CA 1
ATOM 1329 C C . SER B 1 59 ? 0.925 15.297 -3.828 1 90.88 59 SER B C 1
ATOM 1331 O O . SER B 1 59 ? 1.392 16.422 -3.609 1 90.88 59 SER B O 1
ATOM 1333 N N . ARG B 1 60 ? -0.338 15.148 -4.086 1 92.25 60 ARG B N 1
ATOM 1334 C CA . ARG B 1 60 ? -1.271 16.266 -4.207 1 92.25 60 ARG B CA 1
ATOM 1335 C C . ARG B 1 60 ? -1.455 16.969 -2.867 1 92.25 60 ARG B C 1
ATOM 1337 O O . ARG B 1 60 ? -1.471 18.203 -2.805 1 92.25 60 ARG B O 1
ATOM 1344 N N . ALA B 1 61 ? -1.541 16.203 -1.897 1 90.62 61 ALA B N 1
ATOM 1345 C CA . ALA B 1 61 ? -1.712 16.766 -0.56 1 90.62 61 ALA B CA 1
ATOM 1346 C C . ALA B 1 61 ? -0.48 17.562 -0.138 1 90.62 61 ALA B C 1
ATOM 1348 O O . ALA B 1 61 ? -0.599 18.609 0.504 1 90.62 61 ALA B O 1
ATOM 1349 N N . ALA B 1 62 ? 0.667 17.047 -0.485 1 92.06 62 ALA B N 1
ATOM 1350 C CA . ALA B 1 62 ? 1.916 17.719 -0.144 1 92.06 62 ALA B CA 1
ATOM 1351 C C . ALA B 1 62 ? 2.008 19.078 -0.825 1 92.06 62 ALA B C 1
ATOM 1353 O O . ALA B 1 62 ? 2.391 20.062 -0.198 1 92.06 62 ALA B O 1
ATOM 1354 N N . LEU B 1 63 ? 1.622 19.156 -2.047 1 95.06 63 LEU B N 1
ATOM 1355 C CA . LEU B 1 63 ? 1.612 20.406 -2.779 1 95.06 63 LEU B CA 1
ATOM 1356 C C . LEU B 1 63 ? 0.606 21.391 -2.176 1 95.06 63 LEU B C 1
ATOM 1358 O O . LEU B 1 63 ? 0.931 22.547 -1.932 1 95.06 63 LEU B O 1
ATOM 1362 N N . ALA B 1 64 ? -0.553 20.891 -1.857 1 94.38 64 ALA B N 1
ATOM 1363 C CA . ALA B 1 64 ? -1.604 21.703 -1.268 1 94.38 64 ALA B CA 1
ATOM 1364 C C . ALA B 1 64 ? -1.167 22.281 0.081 1 94.38 64 ALA B C 1
ATOM 1366 O O . ALA B 1 64 ? -1.482 23.422 0.412 1 94.38 64 ALA B O 1
ATOM 1367 N N . GLY B 1 65 ? -0.462 21.5 0.798 1 93.38 65 GLY B N 1
ATOM 1368 C CA . GLY B 1 65 ? 0.045 21.938 2.09 1 93.38 65 GLY B CA 1
ATOM 1369 C C . GLY B 1 65 ? 0.985 23.125 1.992 1 93.38 65 GLY B C 1
ATOM 1370 O O . GLY B 1 65 ? 1.124 23.891 2.947 1 93.38 65 GLY B O 1
ATOM 1371 N N . LEU B 1 66 ? 1.55 23.281 0.86 1 95.5 66 LEU B N 1
ATOM 1372 C CA . LEU B 1 66 ? 2.473 24.391 0.638 1 95.5 66 LEU B CA 1
ATOM 1373 C C . LEU B 1 66 ? 1.771 25.547 -0.069 1 95.5 66 LEU B C 1
ATOM 1375 O O . LEU B 1 66 ? 2.389 26.578 -0.338 1 95.5 66 LEU B O 1
ATOM 1379 N N . GLY B 1 67 ? 0.521 25.297 -0.356 1 96.12 67 GLY B N 1
ATOM 1380 C CA . GLY B 1 67 ? -0.277 26.344 -0.975 1 96.12 67 GLY B CA 1
ATOM 1381 C C . GLY B 1 67 ? -0.063 26.453 -2.473 1 96.12 67 GLY B C 1
ATOM 1382 O O . GLY B 1 67 ? -0.269 27.516 -3.061 1 96.12 67 GLY B O 1
ATOM 1383 N N . VAL B 1 68 ? 0.453 25.422 -3.059 1 96.5 68 VAL B N 1
ATOM 1384 C CA . VAL B 1 68 ? 0.685 25.453 -4.5 1 96.5 68 VAL B CA 1
ATOM 1385 C C . VAL B 1 68 ? -0.113 24.328 -5.176 1 96.5 68 VAL B C 1
ATOM 1387 O O . VAL B 1 68 ? -0.429 23.312 -4.547 1 96.5 68 VAL B O 1
ATOM 1390 N N . ALA B 1 69 ? -0.341 24.516 -6.523 1 94.69 69 ALA B N 1
ATOM 1391 C CA . ALA B 1 69 ? -1.222 23.594 -7.242 1 94.69 69 ALA B CA 1
ATOM 1392 C C . ALA B 1 69 ? -0.424 22.484 -7.906 1 94.69 69 ALA B C 1
ATOM 1394 O O . ALA B 1 69 ? -0.95 21.391 -8.141 1 94.69 69 ALA B O 1
ATOM 1395 N N . ASP B 1 70 ? 0.753 22.797 -8.352 1 94.88 70 ASP B N 1
ATOM 1396 C CA . ASP B 1 70 ? 1.542 21.812 -9.078 1 94.88 70 ASP B CA 1
ATOM 1397 C C . ASP B 1 70 ? 3.037 22.062 -8.914 1 94.88 70 ASP B C 1
ATOM 1399 O O . ASP B 1 70 ? 3.438 22.984 -8.195 1 94.88 70 ASP B O 1
ATOM 1403 N N . GLU B 1 71 ? 3.822 21.172 -9.5 1 95 71 GLU B N 1
ATOM 1404 C CA . GLU B 1 71 ? 5.273 21.219 -9.359 1 95 71 GLU B CA 1
ATOM 1405 C C . GLU B 1 71 ? 5.844 22.516 -9.953 1 95 71 GLU B C 1
ATOM 1407 O O . GLU B 1 71 ? 6.812 23.062 -9.43 1 95 71 GLU B O 1
ATOM 1412 N N . GLU B 1 72 ? 5.223 22.969 -10.953 1 95.94 72 GLU B N 1
ATOM 1413 C CA . GLU B 1 72 ? 5.672 24.203 -11.578 1 95.94 72 GLU B CA 1
ATOM 1414 C C . GLU B 1 72 ? 5.504 25.391 -10.633 1 95.94 72 GLU B C 1
ATOM 1416 O O . GLU B 1 72 ? 6.414 26.203 -10.484 1 95.94 72 GLU B O 1
ATOM 1421 N N . GLN B 1 73 ? 4.406 25.438 -10.031 1 96.94 73 GLN B N 1
ATOM 1422 C CA . GLN B 1 73 ? 4.164 26.516 -9.078 1 96.94 73 GLN B CA 1
ATOM 1423 C C . GLN B 1 73 ? 5.09 26.391 -7.871 1 96.94 73 GLN B C 1
ATOM 1425 O O . GLN B 1 73 ? 5.547 27.406 -7.332 1 96.94 73 GLN B O 1
ATOM 1430 N N . LEU B 1 74 ? 5.371 25.203 -7.48 1 96.94 74 LEU B N 1
ATOM 1431 C CA . LEU B 1 74 ? 6.305 25.016 -6.375 1 96.94 74 LEU B CA 1
ATOM 1432 C C . LEU B 1 74 ? 7.684 25.547 -6.73 1 96.94 74 LEU B C 1
ATOM 1434 O O . LEU B 1 74 ? 8.281 26.297 -5.957 1 96.94 74 LEU B O 1
ATOM 1438 N N . ALA B 1 75 ? 8.133 25.234 -7.871 1 96.06 75 ALA B N 1
ATOM 1439 C CA . ALA B 1 75 ? 9.445 25.688 -8.328 1 96.06 75 ALA B CA 1
ATOM 1440 C C . ALA B 1 75 ? 9.5 27.203 -8.406 1 96.06 75 ALA B C 1
ATOM 1442 O O . ALA B 1 75 ? 10.477 27.828 -7.98 1 96.06 75 ALA B O 1
ATOM 1443 N N . ALA B 1 76 ? 8.438 27.781 -8.875 1 97.06 76 ALA B N 1
ATOM 1444 C CA . ALA B 1 76 ? 8.367 29.234 -8.984 1 97.06 76 ALA B CA 1
ATOM 1445 C C . ALA B 1 76 ? 8.406 29.891 -7.609 1 97.06 76 ALA B C 1
ATOM 1447 O O . ALA B 1 76 ? 9.102 30.891 -7.41 1 97.06 76 ALA B O 1
ATOM 1448 N N . ALA B 1 77 ? 7.695 29.328 -6.738 1 96.75 77 ALA B N 1
ATOM 1449 C CA . ALA B 1 77 ? 7.641 29.859 -5.383 1 96.75 77 ALA B CA 1
ATOM 1450 C C . ALA B 1 77 ? 9 29.766 -4.699 1 96.75 77 ALA B C 1
ATOM 1452 O O . ALA B 1 77 ? 9.406 30.688 -3.977 1 96.75 77 ALA B O 1
ATOM 1453 N N . ILE B 1 78 ? 9.633 28.656 -4.918 1 95.5 78 ILE B N 1
ATOM 1454 C CA . ILE B 1 78 ? 10.961 28.5 -4.344 1 95.5 78 ILE B CA 1
ATOM 1455 C C . ILE B 1 78 ? 11.906 29.547 -4.922 1 95.5 78 ILE B C 1
ATOM 1457 O O . ILE B 1 78 ? 12.641 30.203 -4.18 1 95.5 78 ILE B O 1
ATOM 1461 N N . ARG B 1 79 ? 11.805 29.734 -6.184 1 96.31 79 ARG B N 1
ATOM 1462 C CA . ARG B 1 79 ? 12.672 30.688 -6.859 1 96.31 79 ARG B CA 1
ATOM 1463 C C . ARG B 1 79 ? 12.391 32.125 -6.395 1 96.31 79 ARG B C 1
ATOM 1465 O O . ARG B 1 79 ? 13.305 32.938 -6.266 1 96.31 79 ARG B O 1
ATOM 1472 N N . ALA B 1 80 ? 11.195 32.438 -6.078 1 97.06 80 ALA B N 1
ATOM 1473 C CA . ALA B 1 80 ? 10.766 33.75 -5.656 1 97.06 80 ALA B CA 1
ATOM 1474 C C . ALA B 1 80 ? 11.078 34 -4.18 1 97.06 80 ALA B C 1
ATOM 1476 O O . ALA B 1 80 ? 10.938 35.125 -3.68 1 97.06 80 ALA B O 1
ATOM 1477 N N . GLY B 1 81 ? 11.445 32.969 -3.52 1 96.81 81 GLY B N 1
ATOM 1478 C CA . GLY B 1 81 ? 11.758 33.062 -2.105 1 96.81 81 GLY B CA 1
ATOM 1479 C C . GLY B 1 81 ? 10.531 32.969 -1.213 1 96.81 81 GLY B C 1
ATOM 1480 O O . GLY B 1 81 ? 10.617 33.188 -0.004 1 96.81 81 GLY B O 1
ATOM 1481 N N . ASP B 1 82 ? 9.383 32.562 -1.808 1 95.88 82 ASP B N 1
ATOM 1482 C CA . ASP B 1 82 ? 8.133 32.469 -1.062 1 95.88 82 ASP B CA 1
ATOM 1483 C C . ASP B 1 82 ? 8.156 31.312 -0.085 1 95.88 82 ASP B C 1
ATOM 1485 O O . ASP B 1 82 ? 7.324 31.234 0.82 1 95.88 82 ASP B O 1
ATOM 1489 N N . MET B 1 83 ? 9.125 30.422 -0.255 1 95.81 83 MET B N 1
ATOM 1490 C CA . MET B 1 83 ? 9.195 29.234 0.581 1 95.81 83 MET B CA 1
ATOM 1491 C C . MET B 1 83 ? 10.336 29.344 1.587 1 95.81 83 MET B C 1
ATOM 1493 O O . MET B 1 83 ? 10.656 28.359 2.273 1 95.81 83 MET B O 1
ATOM 1497 N N . ASP B 1 84 ? 10.797 30.609 1.703 1 92.75 84 ASP B N 1
ATOM 1498 C CA . ASP B 1 84 ? 11.883 30.797 2.66 1 92.75 84 ASP B CA 1
ATOM 1499 C C . ASP B 1 84 ? 11.414 30.516 4.086 1 92.75 84 ASP B C 1
ATOM 1501 O O . ASP B 1 84 ? 10.328 30.953 4.484 1 92.75 84 ASP B O 1
ATOM 1505 N N . GLY B 1 85 ? 12.07 29.703 4.871 1 94.81 85 GLY B N 1
ATOM 1506 C CA . GLY B 1 85 ? 11.711 29.359 6.238 1 94.81 85 GLY B CA 1
ATOM 1507 C C . GLY B 1 85 ? 10.883 28.094 6.34 1 94.81 85 GLY B C 1
ATOM 1508 O O . GLY B 1 85 ? 10.492 27.688 7.438 1 94.81 85 GLY B O 1
ATOM 1509 N N . ARG B 1 86 ? 10.555 27.562 5.152 1 95.69 86 ARG B N 1
ATOM 1510 C CA . ARG B 1 86 ? 9.719 26.359 5.125 1 95.69 86 ARG B CA 1
ATOM 1511 C C . ARG B 1 86 ? 10.484 25.172 4.551 1 95.69 86 ARG B C 1
ATOM 1513 O O . ARG B 1 86 ? 9.922 24.375 3.799 1 95.69 86 ARG B O 1
ATOM 1520 N N . ALA B 1 87 ? 11.742 25.078 4.891 1 92.38 87 ALA B N 1
ATOM 1521 C CA . ALA B 1 87 ? 12.633 24.109 4.262 1 92.38 87 ALA B CA 1
ATOM 1522 C C . ALA B 1 87 ? 12.172 22.672 4.547 1 92.38 87 ALA B C 1
ATOM 1524 O O . ALA B 1 87 ? 12.203 21.812 3.658 1 92.38 87 ALA B O 1
ATOM 1525 N N . ALA B 1 88 ? 11.758 22.453 5.766 1 91.31 88 ALA B N 1
ATOM 1526 C CA . ALA B 1 88 ? 11.344 21.109 6.145 1 91.31 88 ALA B CA 1
ATOM 1527 C C . ALA B 1 88 ? 10.102 20.672 5.367 1 91.31 88 ALA B C 1
ATOM 1529 O O . ALA B 1 88 ? 10.023 19.531 4.898 1 91.31 88 ALA B O 1
ATOM 1530 N N . GLU B 1 89 ? 9.242 21.609 5.199 1 93.06 89 GLU B N 1
ATOM 1531 C CA . GLU B 1 89 ? 8.008 21.328 4.477 1 93.06 89 GLU B CA 1
ATOM 1532 C C . GLU B 1 89 ? 8.273 21.109 2.99 1 93.06 89 GLU B C 1
ATOM 1534 O O . GLU B 1 89 ? 7.691 20.219 2.371 1 93.06 89 GLU B O 1
ATOM 1539 N N . VAL B 1 90 ? 9.133 21.875 2.486 1 94.81 90 VAL B N 1
ATOM 1540 C CA . VAL B 1 90 ? 9.484 21.766 1.074 1 94.81 90 VAL B CA 1
ATOM 1541 C C . VAL B 1 90 ? 10.164 20.422 0.816 1 94.81 90 VAL B C 1
ATOM 1543 O O . VAL B 1 90 ? 9.836 19.734 -0.148 1 94.81 90 VAL B O 1
ATOM 1546 N N . THR B 1 91 ? 11.039 20.078 1.688 1 92.44 91 THR B N 1
ATOM 1547 C CA . THR B 1 91 ? 11.734 18.797 1.539 1 92.44 91 THR B CA 1
ATOM 1548 C C . THR B 1 91 ? 10.758 17.641 1.596 1 92.44 91 THR B C 1
ATOM 1550 O O . THR B 1 91 ? 10.836 16.703 0.787 1 92.44 91 THR B O 1
ATOM 1553 N N . ALA B 1 92 ? 9.828 17.688 2.492 1 89.06 92 ALA B N 1
ATOM 1554 C CA . ALA B 1 92 ? 8.812 16.641 2.609 1 89.06 92 ALA B CA 1
ATOM 1555 C C . ALA B 1 92 ? 7.969 16.547 1.339 1 89.06 92 ALA B C 1
ATOM 1557 O O . ALA B 1 92 ? 7.668 15.453 0.863 1 89.06 92 ALA B O 1
ATOM 1558 N N . CYS B 1 93 ? 7.672 17.609 0.83 1 92.94 93 CYS B N 1
ATOM 1559 C CA . CYS B 1 93 ? 6.887 17.672 -0.397 1 92.94 93 CYS B CA 1
ATOM 1560 C C . CYS B 1 93 ? 7.66 17.062 -1.566 1 92.94 93 CYS B C 1
ATOM 1562 O O . CYS B 1 93 ? 7.125 16.25 -2.318 1 92.94 93 CYS B O 1
ATOM 1564 N N . LEU B 1 94 ? 8.922 17.469 -1.713 1 92.69 94 LEU B N 1
ATOM 1565 C CA . LEU B 1 94 ? 9.75 16.938 -2.793 1 92.69 94 LEU B CA 1
ATOM 1566 C C . LEU B 1 94 ? 9.875 15.422 -2.686 1 92.69 94 LEU B C 1
ATOM 1568 O O . LEU B 1 94 ? 9.867 14.719 -3.699 1 92.69 94 LEU B O 1
ATOM 1572 N N . ARG B 1 95 ? 9.945 14.977 -1.478 1 87.56 95 ARG B N 1
ATOM 1573 C CA . ARG B 1 95 ? 10.016 13.531 -1.273 1 87.56 95 ARG B CA 1
ATOM 1574 C C . ARG B 1 95 ? 8.742 12.852 -1.746 1 87.56 95 ARG B C 1
ATOM 1576 O O . ARG B 1 95 ? 8.789 11.805 -2.398 1 87.56 95 ARG B O 1
ATOM 1583 N N . ALA B 1 96 ? 7.633 13.406 -1.462 1 88.5 96 ALA B N 1
ATOM 1584 C CA . ALA B 1 96 ? 6.355 12.859 -1.907 1 88.5 96 ALA B CA 1
ATOM 1585 C C . ALA B 1 96 ? 6.262 12.852 -3.432 1 88.5 96 ALA B C 1
ATOM 1587 O O . ALA B 1 96 ? 5.793 11.875 -4.027 1 88.5 96 ALA B O 1
ATOM 1588 N N . LEU B 1 97 ? 6.723 13.875 -4.059 1 90.44 97 LEU B N 1
ATOM 1589 C CA . LEU B 1 97 ? 6.691 13.984 -5.512 1 90.44 97 LEU B CA 1
ATOM 1590 C C . LEU B 1 97 ? 7.59 12.938 -6.16 1 90.44 97 LEU B C 1
ATOM 1592 O O . LEU B 1 97 ? 7.207 12.312 -7.152 1 90.44 97 LEU B O 1
ATOM 1596 N N . VAL B 1 98 ? 8.758 12.75 -5.613 1 86.62 98 VAL B N 1
ATOM 1597 C CA . VAL B 1 98 ? 9.695 11.766 -6.129 1 86.62 98 VAL B CA 1
ATOM 1598 C C . VAL B 1 98 ? 9.102 10.367 -6.008 1 86.62 98 VAL B C 1
ATOM 1600 O O . VAL B 1 98 ? 9.188 9.562 -6.938 1 86.62 98 VAL B O 1
ATOM 1603 N N . ARG B 1 99 ? 8.484 10.109 -4.922 1 81.94 99 ARG B N 1
ATOM 1604 C CA . ARG B 1 99 ? 7.852 8.805 -4.719 1 81.94 99 ARG B CA 1
ATOM 1605 C C . ARG B 1 99 ? 6.777 8.555 -5.77 1 81.94 99 ARG B C 1
ATOM 1607 O O . ARG B 1 99 ? 6.668 7.449 -6.301 1 81.94 99 ARG B O 1
ATOM 1614 N N . ARG B 1 100 ? 6.023 9.539 -6.004 1 86.44 100 ARG B N 1
ATOM 1615 C CA . ARG B 1 100 ? 4.98 9.422 -7.02 1 86.44 100 ARG B CA 1
ATOM 1616 C C . ARG B 1 100 ? 5.582 9.141 -8.391 1 86.44 100 ARG B C 1
ATOM 1618 O O . ARG B 1 100 ? 5.105 8.273 -9.117 1 86.44 100 ARG B O 1
ATOM 1625 N N . ARG B 1 101 ? 6.637 9.867 -8.719 1 86.31 101 ARG B N 1
ATOM 1626 C CA . ARG B 1 101 ? 7.285 9.688 -10.008 1 86.31 101 ARG B CA 1
ATOM 1627 C C . ARG B 1 101 ? 7.867 8.281 -10.141 1 86.31 101 ARG B C 1
ATOM 1629 O O . ARG B 1 101 ? 7.758 7.656 -11.203 1 86.31 101 ARG B O 1
ATOM 1636 N N . LEU B 1 102 ? 8.43 7.812 -9.102 1 79.69 102 LEU B N 1
ATOM 1637 C CA . LEU B 1 102 ? 9.016 6.473 -9.109 1 79.69 102 LEU B CA 1
ATOM 1638 C C . LEU B 1 102 ? 7.926 5.41 -9.219 1 79.69 102 LEU B C 1
ATOM 1640 O O . LEU B 1 102 ? 8.125 4.379 -9.859 1 79.69 102 LEU B O 1
ATOM 1644 N N . ALA B 1 103 ? 6.82 5.672 -8.656 1 77.94 103 ALA B N 1
ATOM 1645 C CA . ALA B 1 103 ? 5.691 4.75 -8.703 1 77.94 103 ALA B CA 1
ATOM 1646 C C . ALA B 1 103 ? 5.117 4.66 -10.117 1 77.94 103 ALA B C 1
ATOM 1648 O O . ALA B 1 103 ? 4.688 3.588 -10.555 1 77.94 103 ALA B O 1
ATOM 1649 N N . VAL B 1 104 ? 5.109 5.738 -10.828 1 81.44 104 VAL B N 1
ATOM 1650 C CA . VAL B 1 104 ? 4.504 5.82 -12.148 1 81.44 104 VAL B CA 1
ATOM 1651 C C . VAL B 1 104 ? 5.473 5.285 -13.195 1 81.44 104 VAL B C 1
ATOM 1653 O O . VAL B 1 104 ? 5.059 4.695 -14.195 1 81.44 104 VAL B O 1
ATOM 1656 N N . ALA B 1 105 ? 6.66 5.445 -13.062 1 76.38 105 ALA B N 1
ATOM 1657 C CA . ALA B 1 105 ? 7.672 5.082 -14.047 1 76.38 105 ALA B CA 1
ATOM 1658 C C . ALA B 1 105 ? 7.832 3.566 -14.141 1 76.38 105 ALA B C 1
ATOM 1660 O O . ALA B 1 105 ? 8.25 3.041 -15.172 1 76.38 105 ALA B O 1
ATOM 1661 N N . HIS B 1 106 ? 7.703 2.705 -13.297 1 61.94 106 HIS B N 1
ATOM 1662 C CA . HIS B 1 106 ? 7.938 1.267 -13.336 1 61.94 106 HIS B CA 1
ATOM 1663 C C . HIS B 1 106 ? 6.625 0.491 -13.273 1 61.94 106 HIS B C 1
ATOM 1665 O O . HIS B 1 106 ? 6.422 -0.311 -12.359 1 61.94 106 HIS B O 1
ATOM 1671 N N . PRO B 1 107 ? 5.707 0.823 -14.203 1 55.22 107 PRO B N 1
ATOM 1672 C CA . PRO B 1 107 ? 4.512 -0.011 -14.039 1 55.22 107 PRO B CA 1
ATOM 1673 C C . PRO B 1 107 ? 4.715 -1.433 -14.562 1 55.22 107 PRO B C 1
ATOM 1675 O O . PRO B 1 107 ? 5.633 -1.685 -15.344 1 55.22 107 PRO B O 1
ATOM 1678 N N . GLY B 1 108 ? 4.363 -2.578 -14.68 1 46.66 108 GLY B N 1
ATOM 1679 C CA . GLY B 1 108 ? 4.539 -3.939 -15.164 1 46.66 108 GLY B CA 1
ATOM 1680 C C . GLY B 1 108 ? 4.777 -4.016 -16.656 1 46.66 108 GLY B C 1
ATOM 1681 O O . GLY B 1 108 ? 5.699 -4.691 -17.109 1 46.66 108 GLY B O 1
ATOM 1682 N N . TYR B 1 109 ? 3.719 -4.012 -17.75 1 41.91 109 TYR B N 1
ATOM 1683 C CA . TYR B 1 109 ? 3.432 -4.812 -18.938 1 41.91 109 TYR B CA 1
ATOM 1684 C C . TYR B 1 109 ? 4.16 -4.258 -20.156 1 41.91 109 TYR B C 1
ATOM 1686 O O . TYR B 1 109 ? 3.992 -4.766 -21.266 1 41.91 109 TYR B O 1
ATOM 1694 N N . ASP B 1 110 ? 4.625 -3.055 -20.547 1 39.31 110 ASP B N 1
ATOM 1695 C CA . ASP B 1 110 ? 4.359 -2.816 -21.969 1 39.31 110 ASP B CA 1
ATOM 1696 C C . ASP B 1 110 ? 4.969 -3.918 -22.828 1 39.31 110 ASP B C 1
ATOM 1698 O O . ASP B 1 110 ? 6.18 -4.141 -22.797 1 39.31 110 ASP B O 1
ATOM 1702 N N . THR B 1 111 ? 4.113 -5.051 -23 1 38.16 111 THR B N 1
ATOM 1703 C CA . THR B 1 111 ? 4.422 -6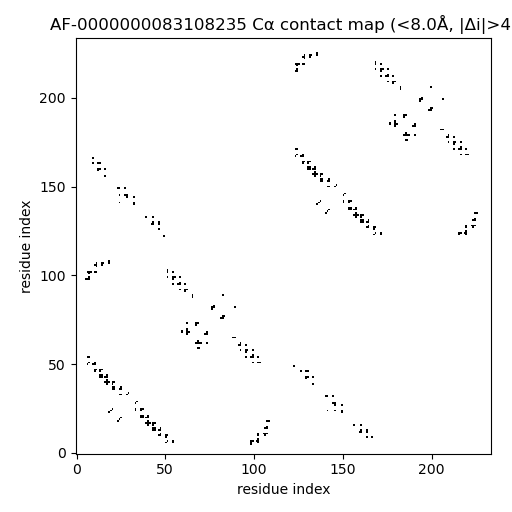.012 -24.047 1 38.16 111 THR B CA 1
ATOM 1704 C C . THR B 1 111 ? 4.918 -5.297 -25.297 1 38.16 111 THR B C 1
ATOM 1706 O O . THR B 1 111 ? 4.262 -4.379 -25.797 1 38.16 111 THR B O 1
ATOM 1709 N N . PRO B 1 112 ? 6.09 -5.363 -25.594 1 39.16 112 PRO B N 1
ATOM 1710 C CA . PRO B 1 112 ? 6.555 -4.891 -26.906 1 39.16 112 PRO B CA 1
ATOM 1711 C C . PRO B 1 112 ? 5.633 -5.309 -28.047 1 39.16 112 PRO B C 1
ATOM 1713 O O . PRO B 1 112 ? 5.195 -6.461 -28.094 1 39.16 112 PRO B O 1
ATOM 1716 N N . ASP B 1 113 ? 4.629 -4.473 -28.469 1 36.28 113 ASP B N 1
ATOM 1717 C CA . ASP B 1 113 ? 4.008 -4.68 -29.766 1 36.28 113 ASP B CA 1
ATOM 1718 C C . ASP B 1 113 ? 5.059 -4.984 -30.828 1 36.28 113 ASP B C 1
ATOM 1720 O O . ASP B 1 113 ? 5.887 -4.129 -31.156 1 36.28 113 ASP B O 1
ATOM 1724 N N . TYR B 1 114 ? 5.578 -6.203 -30.984 1 32.97 114 TYR B N 1
ATOM 1725 C CA . TYR B 1 114 ? 6.195 -6.594 -32.25 1 32.97 114 TYR B CA 1
ATOM 1726 C C . TYR B 1 114 ? 5.312 -6.211 -33.438 1 32.97 114 TYR B C 1
ATOM 1728 O O . TYR B 1 114 ? 4.223 -6.762 -33.594 1 32.97 114 TYR B O 1
ATOM 1736 N N . ARG B 1 115 ? 5.121 -4.949 -33.906 1 31.31 115 ARG B N 1
ATOM 1737 C CA . ARG B 1 115 ? 4.711 -4.645 -35.25 1 31.31 115 ARG B CA 1
ATOM 1738 C C . ARG B 1 115 ? 5.477 -5.5 -36.281 1 31.31 115 ARG B C 1
ATOM 1740 O O . ARG B 1 115 ? 6.707 -5.438 -36.344 1 31.31 115 ARG B O 1
ATOM 1747 N N . THR B 1 116 ? 4.957 -6.75 -36.281 1 24.84 116 THR B N 1
ATOM 1748 C CA . THR B 1 116 ? 5.234 -7.492 -37.5 1 24.84 116 THR B CA 1
ATOM 1749 C C . THR B 1 116 ? 5.105 -6.586 -38.719 1 24.84 116 THR B C 1
ATOM 1751 O O . THR B 1 116 ? 4.043 -6.008 -38.969 1 24.84 116 THR B O 1
ATOM 1754 N N . GLU B 1 117 ? 6.148 -5.707 -38.969 1 25.42 117 GLU B N 1
ATOM 1755 C CA . GLU B 1 117 ? 6.281 -5.555 -40.406 1 25.42 117 GLU B CA 1
ATOM 1756 C C . GLU B 1 117 ? 6.434 -6.91 -41.094 1 25.42 117 GLU B C 1
ATOM 1758 O O . GLU B 1 117 ? 7.035 -7.828 -40.531 1 25.42 117 GLU B O 1
#